Protein AF-A0A142XNY2-F1 (afdb_monomer_lite)

Foldseek 3Di:
DDDDDDDDDDDDDPPPPPPLPPPDAAWWFKDWPNDTDIWGFHDADPQWTWTADPRHTWIWGDPSFWTWIDDDQKIDIWGWDWDDDPDQKIKIKTKDKIWGWDDDPVPRDTDIDITIMMIIDMDGNPDDADWAFDKDKAAWADDPLWIWGWDWDDDPPDIDTATATEDDDPVLSVVCVVVCPVRHRAIWIWGAIKDFACDDDPHADHRHIYGDDDTDIDGDDDDD

Secondary structure (DSSP, 8-state):
-------------------------EEEEEEETTEEEEEEEEEEETTEEEEEETTEEEEEEE-SSEEEEEETTEEEEEEEEEEE-STTEEEEEEEEEEEEEEEETTTTEEEEEEEEEEEEEEEE-----S-EEEEEEEEEEEETTEEEEEEEEEETTEEEEEEEEE---HHHHHHHHHHSGGGTTSEEEEEEEEEE-SS--SSS-TT-EEEES----EEPPPP-

pLDDT: mean 82.21, std 17.88, range [30.39, 97.62]

Radius of gyration: 25.23 Å; chains: 1; bounding box: 57×45×79 Å

Structure (mmCIF, N/CA/C/O backbone):
data_AF-A0A142XNY2-F1
#
_entry.id   AF-A0A142XNY2-F1
#
loop_
_atom_site.group_PDB
_atom_site.id
_atom_site.type_symbol
_atom_site.label_atom_id
_atom_site.label_alt_id
_atom_site.label_comp_id
_atom_site.label_asym_id
_atom_site.label_entity_id
_atom_site.label_seq_id
_atom_site.pdbx_PDB_ins_code
_atom_site.Cartn_x
_atom_site.Cartn_y
_atom_site.Cartn_z
_atom_site.occupancy
_atom_site.B_iso_or_equiv
_atom_site.auth_seq_id
_atom_site.auth_comp_id
_atom_site.auth_asym_id
_atom_site.auth_atom_id
_atom_site.pdbx_PDB_model_num
ATOM 1 N N . MET A 1 1 ? -7.676 30.217 41.128 1.00 35.03 1 MET A N 1
ATOM 2 C CA . MET A 1 1 ? -6.443 30.087 40.318 1.00 35.03 1 MET A CA 1
ATOM 3 C C . MET A 1 1 ? -6.680 29.011 39.270 1.00 35.03 1 MET A C 1
ATOM 5 O O . MET A 1 1 ? -6.751 27.844 39.624 1.00 35.03 1 MET A O 1
ATOM 9 N N . ILE A 1 2 ? -6.905 29.401 38.015 1.00 33.06 2 ILE A N 1
ATOM 10 C CA . ILE A 1 2 ? -7.212 28.481 36.911 1.00 33.06 2 ILE A CA 1
ATOM 11 C C . ILE A 1 2 ? -5.883 28.121 36.244 1.00 33.06 2 ILE A C 1
ATOM 13 O O . ILE A 1 2 ? -5.220 28.992 35.688 1.00 33.06 2 ILE A O 1
ATOM 17 N N . ARG A 1 3 ? -5.451 26.861 36.362 1.00 34.03 3 ARG A N 1
ATOM 18 C CA . ARG A 1 3 ? -4.244 26.363 35.692 1.00 34.03 3 ARG A CA 1
ATOM 19 C C . ARG A 1 3 ? -4.635 25.851 34.308 1.00 34.03 3 ARG A C 1
ATOM 21 O O . ARG A 1 3 ? -5.270 24.808 34.196 1.00 34.03 3 ARG A O 1
ATOM 28 N N . PHE A 1 4 ? -4.257 26.592 33.271 1.00 33.34 4 PHE A N 1
ATOM 29 C CA . PHE A 1 4 ? -4.253 26.098 31.898 1.00 33.34 4 PHE A CA 1
ATOM 30 C C . PHE A 1 4 ? -3.123 25.073 31.758 1.00 33.34 4 PHE A C 1
ATOM 32 O O . PHE A 1 4 ? -1.949 25.426 31.841 1.00 33.34 4 PHE A O 1
ATOM 39 N N . ALA A 1 5 ? -3.473 23.800 31.584 1.00 38.28 5 ALA A N 1
ATOM 40 C CA . ALA A 1 5 ? -2.520 22.774 31.188 1.00 38.28 5 ALA A CA 1
ATOM 41 C C . ALA A 1 5 ? -2.334 22.854 29.667 1.00 38.28 5 ALA A C 1
ATOM 43 O O . ALA A 1 5 ? -3.222 22.495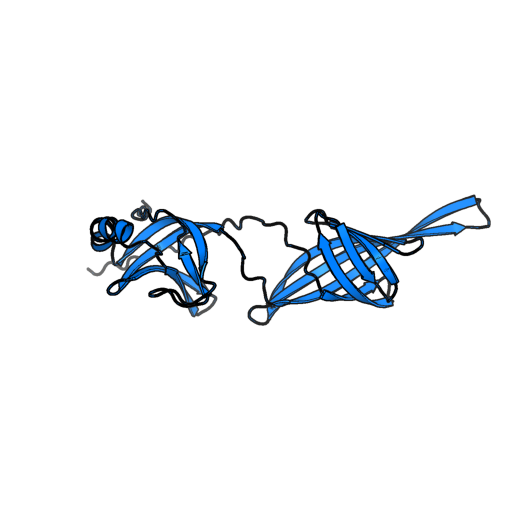 28.895 1.00 38.28 5 ALA A O 1
ATOM 44 N N . LEU A 1 6 ? -1.185 23.380 29.248 1.00 34.09 6 LEU A N 1
ATOM 45 C CA . LEU A 1 6 ? -0.739 23.391 27.862 1.00 34.09 6 LEU A CA 1
ATOM 46 C C . LEU A 1 6 ? -0.314 21.960 27.496 1.00 34.09 6 LEU A C 1
ATOM 48 O O . LEU A 1 6 ? 0.753 21.503 27.901 1.00 34.09 6 LEU A O 1
ATOM 52 N N . ALA A 1 7 ? -1.176 21.225 26.793 1.00 38.34 7 ALA A N 1
ATOM 53 C CA . ALA A 1 7 ? -0.869 19.878 26.325 1.00 38.34 7 ALA A CA 1
ATOM 54 C C . ALA A 1 7 ? 0.155 19.951 25.182 1.00 38.34 7 ALA A C 1
ATOM 56 O O . ALA A 1 7 ? -0.155 20.379 24.069 1.00 38.34 7 ALA A O 1
ATOM 57 N N . LEU A 1 8 ? 1.392 19.554 25.478 1.00 33.53 8 LEU A N 1
ATOM 58 C CA . LEU A 1 8 ? 2.467 19.421 24.506 1.00 33.53 8 LEU A CA 1
ATOM 59 C C . LEU A 1 8 ? 2.175 18.188 23.634 1.00 33.53 8 LEU A C 1
ATOM 61 O O . LEU A 1 8 ? 2.299 17.050 24.083 1.00 33.53 8 LEU A O 1
ATOM 65 N N . ALA A 1 9 ? 1.730 18.412 22.398 1.00 37.25 9 ALA A N 1
ATOM 66 C CA . ALA A 1 9 ? 1.506 17.346 21.429 1.00 37.25 9 ALA A CA 1
ATOM 67 C C . ALA A 1 9 ? 2.860 16.794 20.958 1.00 37.25 9 ALA A C 1
ATOM 69 O O . ALA A 1 9 ? 3.551 17.418 20.153 1.00 37.25 9 ALA A O 1
ATOM 70 N N . LEU A 1 10 ? 3.253 15.630 21.478 1.00 34.38 10 LEU A N 1
ATOM 71 C CA . LEU A 1 10 ? 4.370 14.863 20.933 1.00 34.38 10 LEU A CA 1
ATOM 72 C C . LEU A 1 10 ? 3.988 14.329 19.540 1.00 34.38 10 LEU A C 1
ATOM 74 O O . LEU A 1 10 ? 2.916 13.733 19.398 1.00 34.38 10 LEU A O 1
ATOM 78 N N . PRO A 1 11 ? 4.839 14.503 18.514 1.00 36.22 11 PRO A N 1
ATOM 79 C CA . PRO A 1 11 ? 4.614 13.893 17.215 1.00 36.22 11 PRO A CA 1
ATOM 80 C C . PRO A 1 11 ? 4.748 12.372 17.351 1.00 36.22 11 PRO A C 1
ATOM 82 O O . PRO A 1 11 ? 5.828 11.841 17.605 1.00 36.22 11 PRO A O 1
ATOM 85 N N . LEU A 1 12 ? 3.627 11.668 17.205 1.00 42.22 12 LEU A N 1
ATOM 86 C CA . LEU A 1 12 ? 3.598 10.217 17.063 1.00 42.22 12 LEU A CA 1
ATOM 87 C C . LEU A 1 12 ? 4.274 9.850 15.739 1.00 42.22 12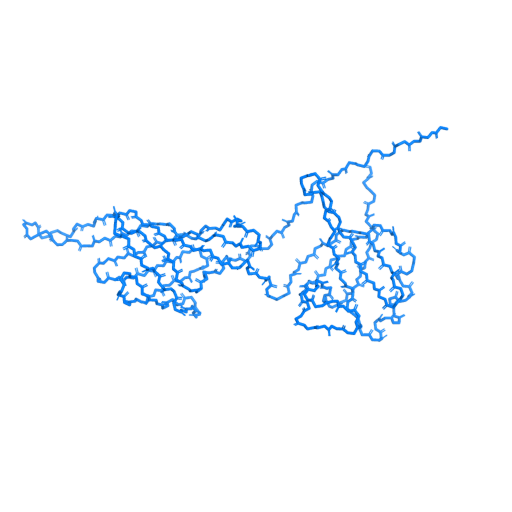 LEU A C 1
ATOM 89 O O . LEU A 1 12 ? 3.722 10.079 14.663 1.00 42.22 12 LEU A O 1
ATOM 93 N N . ALA A 1 13 ? 5.466 9.266 15.823 1.00 32.75 13 ALA A N 1
ATOM 94 C CA . ALA A 1 13 ? 6.037 8.526 14.714 1.00 32.75 13 ALA A CA 1
ATOM 95 C C . ALA A 1 13 ? 5.195 7.256 14.528 1.00 32.75 13 ALA A C 1
ATOM 97 O O . ALA A 1 13 ? 5.308 6.309 15.308 1.00 32.75 13 ALA A O 1
ATOM 98 N N . LEU A 1 14 ? 4.324 7.238 13.513 1.00 32.88 14 LEU A N 1
ATOM 99 C CA . LEU A 1 14 ? 3.815 5.975 12.991 1.00 32.88 14 LEU A CA 1
ATOM 100 C C . LEU A 1 14 ? 5.036 5.193 12.510 1.00 32.88 14 LEU A C 1
ATOM 102 O O . LEU A 1 14 ? 5.659 5.562 11.516 1.00 32.88 14 LEU A O 1
ATOM 106 N N . VAL A 1 15 ? 5.382 4.116 13.212 1.00 30.39 15 VAL A N 1
ATOM 107 C CA . VAL A 1 15 ? 6.254 3.092 12.644 1.00 30.39 15 VAL A CA 1
ATOM 108 C C . VAL A 1 15 ? 5.426 2.420 11.558 1.00 30.39 15 VAL A C 1
ATOM 110 O O . VAL A 1 15 ? 4.669 1.487 11.810 1.00 30.39 15 VAL A O 1
ATOM 113 N N . THR A 1 16 ? 5.500 2.965 10.346 1.00 32.00 16 THR A N 1
ATOM 114 C CA . THR A 1 16 ? 5.007 2.296 9.152 1.00 32.00 16 THR A CA 1
ATOM 115 C C . THR A 1 16 ? 5.835 1.032 9.023 1.00 32.00 16 THR A C 1
ATOM 117 O O . THR A 1 16 ? 7.017 1.101 8.681 1.00 32.00 16 THR A O 1
ATOM 120 N N . ALA A 1 17 ? 5.246 -0.122 9.337 1.00 30.89 17 ALA A N 1
ATOM 121 C CA . ALA A 1 17 ? 5.762 -1.375 8.825 1.00 30.89 17 ALA A CA 1
ATOM 122 C C . ALA A 1 17 ? 5.856 -1.186 7.309 1.00 30.89 17 ALA A C 1
ATOM 124 O O . ALA A 1 17 ? 4.837 -1.046 6.633 1.00 30.89 17 ALA A O 1
ATOM 125 N N . THR A 1 18 ? 7.077 -1.055 6.795 1.00 31.11 18 THR A N 1
ATOM 126 C CA . THR A 1 18 ? 7.341 -0.991 5.364 1.00 31.11 18 THR A CA 1
ATOM 127 C C . THR A 1 18 ? 7.024 -2.367 4.806 1.00 31.11 18 THR A C 1
ATOM 129 O O . THR A 1 18 ? 7.910 -3.201 4.634 1.00 31.11 18 THR A O 1
ATOM 132 N N . HIS A 1 19 ? 5.742 -2.624 4.557 1.00 36.62 19 HIS A N 1
ATOM 133 C CA . HIS A 1 19 ? 5.384 -3.506 3.468 1.00 36.62 19 HIS A CA 1
ATOM 134 C C . HIS A 1 19 ? 6.094 -2.944 2.239 1.00 36.62 19 HIS A C 1
ATOM 136 O O . HIS A 1 19 ? 5.998 -1.747 1.955 1.00 36.62 19 HIS A O 1
ATOM 142 N N . ALA A 1 20 ? 6.885 -3.784 1.570 1.00 44.06 20 ALA A N 1
ATOM 143 C CA . ALA A 1 20 ? 7.332 -3.476 0.223 1.00 44.06 20 ALA A CA 1
ATOM 144 C C . ALA A 1 20 ? 6.088 -3.029 -0.553 1.00 44.06 20 ALA A C 1
ATOM 146 O O . ALA A 1 20 ? 5.079 -3.731 -0.513 1.00 44.06 20 ALA A O 1
ATOM 147 N N . ALA A 1 21 ? 6.110 -1.831 -1.138 1.00 56.34 21 ALA A N 1
ATOM 148 C CA . ALA A 1 21 ? 4.959 -1.347 -1.883 1.00 56.34 21 ALA A CA 1
ATOM 149 C C . ALA A 1 21 ? 4.692 -2.358 -2.999 1.00 56.34 21 ALA A C 1
ATOM 151 O O . ALA A 1 21 ? 5.536 -2.535 -3.876 1.00 56.34 21 ALA A O 1
ATOM 152 N N . ASP A 1 22 ? 3.569 -3.069 -2.927 1.00 79.38 22 ASP A N 1
ATOM 153 C CA . ASP A 1 22 ? 3.221 -4.039 -3.953 1.00 79.38 22 ASP A CA 1
ATOM 154 C C . ASP A 1 22 ? 3.102 -3.301 -5.284 1.00 79.38 22 ASP A C 1
ATOM 156 O O . ASP A 1 22 ? 2.422 -2.277 -5.375 1.00 79.38 22 ASP A O 1
ATOM 160 N N . LEU A 1 23 ? 3.805 -3.793 -6.308 1.00 88.69 23 LEU A N 1
ATOM 161 C CA . LEU A 1 23 ? 3.694 -3.262 -7.659 1.00 88.69 23 LEU A CA 1
ATOM 162 C C . LEU A 1 23 ? 2.251 -3.503 -8.129 1.00 88.69 23 LEU A C 1
ATOM 164 O O . LEU A 1 23 ? 1.862 -4.661 -8.286 1.00 88.69 23 LEU A O 1
ATOM 168 N N . PRO A 1 24 ? 1.431 -2.464 -8.349 1.00 90.62 24 PRO A N 1
ATOM 169 C CA . PRO A 1 24 ? 0.040 -2.721 -8.665 1.00 90.62 24 PRO A CA 1
ATOM 170 C C . PRO A 1 24 ? -0.115 -3.183 -10.119 1.00 90.62 24 PRO A C 1
ATOM 172 O O . PRO A 1 24 ? 0.560 -2.703 -11.038 1.00 90.62 24 PRO A O 1
ATOM 175 N N . ALA A 1 25 ? -1.019 -4.139 -10.322 1.00 92.00 25 ALA A N 1
ATOM 176 C CA . ALA A 1 25 ? -1.460 -4.538 -11.651 1.00 92.00 25 ALA A CA 1
ATOM 177 C C . ALA A 1 25 ? -2.329 -3.435 -12.274 1.00 92.00 25 ALA A C 1
ATOM 179 O O . ALA A 1 25 ? -2.982 -2.671 -11.563 1.00 92.00 25 ALA A O 1
ATOM 180 N N . GLY A 1 26 ? -2.354 -3.365 -13.603 1.00 92.81 26 GLY A N 1
ATOM 181 C CA . GLY A 1 26 ? -3.123 -2.363 -14.335 1.00 92.81 26 GLY A CA 1
ATOM 182 C C . GLY A 1 26 ? -2.351 -1.724 -15.480 1.00 92.81 26 GLY A C 1
ATOM 183 O O . GLY A 1 26 ? -1.277 -2.186 -15.871 1.00 92.81 26 GLY A O 1
ATOM 184 N N . THR A 1 27 ? -2.932 -0.658 -16.024 1.00 96.12 27 THR A N 1
ATOM 185 C CA . THR A 1 27 ? -2.374 0.093 -17.151 1.00 96.12 27 THR A CA 1
ATOM 186 C C . THR A 1 27 ? -1.708 1.362 -16.646 1.00 96.12 27 THR A C 1
ATOM 188 O O . THR A 1 27 ? -2.314 2.154 -15.929 1.00 96.12 27 THR A O 1
ATOM 191 N N . TRP A 1 28 ? -0.462 1.551 -17.054 1.00 97.62 28 TRP A N 1
ATOM 192 C CA . TRP A 1 28 ? 0.381 2.677 -16.707 1.00 97.62 28 TRP A CA 1
ATOM 193 C C . TRP A 1 28 ? 0.713 3.465 -17.966 1.00 97.62 28 TRP A C 1
ATOM 195 O O . TRP A 1 28 ? 1.121 2.890 -18.976 1.00 97.62 28 TRP A O 1
ATOM 205 N N . ALA A 1 29 ? 0.628 4.787 -17.878 1.00 96.88 29 ALA A N 1
ATOM 206 C CA . ALA A 1 29 ? 1.106 5.678 -18.921 1.00 96.88 29 ALA A CA 1
ATOM 207 C C . ALA A 1 29 ? 2.639 5.680 -18.911 1.00 96.88 29 ALA A C 1
ATOM 209 O O . ALA A 1 29 ? 3.261 6.190 -17.977 1.00 96.88 29 ALA A O 1
ATOM 210 N N . ALA A 1 30 ? 3.248 5.096 -19.937 1.00 96.75 30 ALA A N 1
ATOM 211 C CA . ALA A 1 30 ? 4.685 4.930 -20.069 1.00 96.75 30 ALA A CA 1
ATOM 212 C C . ALA A 1 30 ? 5.293 5.900 -21.088 1.00 96.75 30 ALA A C 1
ATOM 214 O O . ALA A 1 30 ? 4.689 6.269 -22.098 1.00 96.75 30 ALA A O 1
ATOM 215 N N . ASN A 1 31 ? 6.539 6.285 -20.830 1.00 95.75 31 ASN A N 1
ATOM 216 C CA . ASN A 1 31 ? 7.391 7.009 -21.756 1.00 95.75 31 ASN A CA 1
ATOM 217 C C . ASN A 1 31 ? 8.794 6.402 -21.700 1.00 95.75 31 ASN A C 1
ATOM 219 O O . ASN A 1 31 ? 9.493 6.509 -20.688 1.00 95.75 31 ASN A O 1
ATOM 223 N N . ALA A 1 32 ? 9.192 5.753 -22.790 1.00 91.38 32 ALA A N 1
ATOM 224 C CA . ALA A 1 32 ? 10.534 5.228 -22.970 1.00 91.38 32 ALA A CA 1
ATOM 225 C C . ALA A 1 32 ? 11.245 6.057 -24.035 1.00 91.38 32 ALA A C 1
ATOM 227 O O . ALA A 1 32 ? 10.978 5.892 -25.225 1.00 91.38 32 ALA A O 1
ATOM 228 N N . ASP A 1 33 ? 12.149 6.937 -23.595 1.00 86.69 33 ASP A N 1
ATOM 229 C CA . ASP A 1 33 ? 13.003 7.722 -24.493 1.00 86.69 33 ASP A CA 1
ATOM 230 C C . ASP A 1 33 ? 12.205 8.536 -25.537 1.00 86.69 33 ASP A C 1
ATOM 232 O O . ASP A 1 33 ? 12.477 8.517 -26.733 1.00 86.69 33 ASP A O 1
ATOM 236 N N . GLY A 1 34 ? 11.129 9.194 -25.092 1.00 86.62 34 GLY A N 1
ATOM 237 C CA . GLY A 1 34 ? 10.247 10.002 -25.940 1.00 86.62 34 GLY A CA 1
ATOM 238 C C . GLY A 1 34 ? 9.113 9.221 -26.610 1.00 86.62 34 GLY A C 1
ATOM 239 O O . GLY A 1 34 ? 8.151 9.834 -27.076 1.00 86.62 34 GLY A O 1
ATOM 240 N N . THR A 1 35 ? 9.163 7.886 -26.604 1.00 90.31 35 THR A N 1
ATOM 241 C CA . THR A 1 35 ? 8.074 7.046 -27.118 1.00 90.31 35 THR A CA 1
ATOM 242 C C . THR A 1 35 ? 7.032 6.827 -26.030 1.00 90.31 35 THR A C 1
ATOM 244 O O . THR A 1 35 ? 7.292 6.144 -25.036 1.00 90.31 35 THR A O 1
ATOM 247 N N . LYS A 1 36 ? 5.848 7.417 -26.215 1.00 94.50 36 LYS A N 1
ATOM 248 C CA . LYS A 1 36 ? 4.711 7.285 -25.297 1.00 94.50 36 LYS A CA 1
ATOM 249 C C . LYS A 1 36 ? 3.851 6.076 -25.653 1.00 94.50 36 LYS A C 1
ATOM 251 O O . LYS A 1 36 ? 3.647 5.788 -26.829 1.00 94.50 36 LYS A O 1
ATOM 256 N N . GLY A 1 37 ? 3.298 5.430 -24.639 1.00 94.62 37 GLY A N 1
ATOM 257 C CA . GLY A 1 37 ? 2.297 4.380 -24.787 1.00 94.62 37 GLY A CA 1
ATOM 258 C C . GLY A 1 37 ? 2.029 3.710 -23.451 1.00 94.62 37 GLY A C 1
ATOM 259 O O . GLY A 1 37 ? 2.328 4.285 -22.408 1.00 94.62 37 GLY A O 1
ATOM 260 N N . ASP A 1 38 ? 1.501 2.494 -23.482 1.00 96.88 38 ASP A N 1
ATOM 261 C CA . ASP A 1 38 ? 1.080 1.816 -22.261 1.00 96.88 38 ASP A CA 1
ATOM 262 C C . ASP A 1 38 ? 2.106 0.786 -21.790 1.00 96.88 38 ASP A C 1
ATOM 264 O O . ASP A 1 38 ? 2.677 0.028 -22.582 1.00 96.88 38 ASP A O 1
ATOM 268 N N . LEU A 1 39 ? 2.296 0.737 -20.475 1.00 97.12 39 LEU A N 1
ATOM 269 C CA . LEU A 1 39 ? 2.807 -0.420 -19.756 1.00 97.12 39 LEU A CA 1
ATOM 270 C C . LEU A 1 39 ? 1.621 -1.079 -19.046 1.00 97.12 39 LEU A C 1
ATOM 272 O O . LEU A 1 39 ? 1.008 -0.483 -18.170 1.00 97.12 39 LEU A O 1
ATOM 276 N N . VAL A 1 40 ? 1.309 -2.319 -19.396 1.00 96.81 40 VAL A N 1
ATOM 277 C CA . VAL A 1 40 ? 0.246 -3.107 -18.769 1.00 96.81 40 VAL A CA 1
ATOM 278 C C . VAL A 1 40 ? 0.889 -4.184 -17.911 1.00 96.81 40 VAL A C 1
ATOM 280 O O . VAL A 1 40 ? 1.526 -5.096 -18.435 1.00 96.81 40 VAL A O 1
ATOM 283 N N . ILE A 1 41 ? 0.706 -4.102 -16.597 1.00 96.94 41 ILE A N 1
ATOM 284 C CA . ILE A 1 41 ? 1.065 -5.168 -15.659 1.00 96.94 41 ILE A CA 1
ATOM 285 C C . ILE A 1 41 ? -0.157 -6.078 -15.519 1.00 96.94 41 ILE A C 1
ATOM 287 O O . ILE A 1 41 ? -1.150 -5.695 -14.901 1.00 96.94 41 ILE A O 1
ATOM 291 N N . LYS A 1 42 ? -0.101 -7.269 -16.126 1.00 92.25 42 LYS A N 1
ATOM 292 C CA . LYS A 1 42 ? -1.214 -8.234 -16.162 1.00 92.25 42 LYS A CA 1
ATOM 293 C C . LYS A 1 42 ? -1.332 -9.008 -14.849 1.00 92.25 42 LYS A C 1
ATOM 295 O O . LYS A 1 42 ? -2.438 -9.269 -14.389 1.00 92.25 42 LYS A O 1
ATOM 300 N N . GLY A 1 43 ? -0.204 -9.363 -14.237 1.00 86.62 43 GLY A N 1
ATOM 301 C CA . GLY A 1 43 ? -0.201 -10.082 -12.968 1.00 86.62 43 GLY A CA 1
ATOM 302 C C . GLY A 1 43 ? 1.192 -10.279 -12.390 1.00 86.62 43 GLY A C 1
ATOM 303 O O . GLY A 1 43 ? 2.189 -10.241 -13.115 1.00 86.62 43 GLY A O 1
ATOM 304 N N . ILE A 1 44 ? 1.229 -10.501 -11.076 1.00 89.69 44 ILE A N 1
ATOM 305 C CA . ILE A 1 44 ? 2.446 -10.749 -10.306 1.00 89.69 44 ILE A CA 1
ATOM 306 C C . ILE A 1 44 ? 2.223 -11.984 -9.445 1.00 89.69 44 ILE A C 1
ATOM 308 O O . ILE A 1 44 ? 1.268 -12.039 -8.671 1.00 89.69 44 ILE A O 1
ATOM 312 N N . LYS A 1 45 ? 3.093 -12.986 -9.573 1.00 85.00 45 LYS A N 1
ATOM 313 C CA . LYS A 1 45 ? 3.011 -14.222 -8.791 1.00 85.00 45 LYS A CA 1
ATOM 314 C C . LYS A 1 45 ? 4.408 -14.687 -8.420 1.00 85.00 45 LYS A C 1
ATOM 316 O O . LYS A 1 45 ? 5.233 -14.904 -9.294 1.00 85.00 45 LYS A O 1
ATOM 321 N N . ASN A 1 46 ? 4.675 -14.854 -7.124 1.00 85.19 46 ASN A N 1
ATOM 322 C CA . ASN A 1 46 ? 5.977 -15.307 -6.612 1.00 85.19 46 ASN A CA 1
ATOM 323 C C . ASN A 1 46 ? 7.171 -14.477 -7.132 1.00 85.19 46 ASN A C 1
ATOM 325 O O . ASN A 1 46 ? 8.237 -15.020 -7.406 1.00 85.19 46 ASN A O 1
ATOM 329 N N . GLY A 1 47 ? 6.981 -13.164 -7.297 1.00 86.06 47 GLY A N 1
ATOM 330 C CA . GLY A 1 47 ? 8.000 -12.262 -7.841 1.00 86.06 47 GLY A CA 1
ATOM 331 C C . GLY A 1 47 ? 8.162 -12.318 -9.362 1.00 86.06 47 GLY A C 1
ATOM 332 O O . GLY A 1 47 ? 8.930 -11.533 -9.899 1.00 86.06 47 GLY A O 1
ATOM 333 N N . GLU A 1 48 ? 7.440 -13.181 -10.075 1.00 94.44 48 GLU A N 1
ATOM 334 C CA . GLU A 1 48 ? 7.352 -13.158 -11.535 1.00 94.44 48 GLU A CA 1
ATOM 335 C C . GLU A 1 48 ? 6.267 -12.172 -11.975 1.00 94.44 48 GLU A C 1
ATOM 337 O O . GLU A 1 48 ? 5.172 -12.150 -11.408 1.00 94.44 48 GLU A O 1
ATOM 342 N N . VAL A 1 49 ? 6.567 -11.358 -12.984 1.00 95.75 49 VAL A N 1
ATOM 343 C CA . VAL A 1 49 ? 5.667 -10.344 -13.541 1.00 95.75 49 VAL A CA 1
ATOM 344 C C . VAL A 1 49 ? 5.362 -10.691 -14.989 1.00 95.75 49 VAL A C 1
ATOM 346 O O . VAL A 1 49 ? 6.273 -10.939 -15.775 1.00 95.75 49 VAL A O 1
ATOM 349 N N . THR A 1 50 ? 4.088 -10.643 -15.363 1.00 96.38 50 THR A N 1
ATOM 350 C CA . THR A 1 50 ? 3.654 -10.741 -16.763 1.00 96.38 50 THR A CA 1
ATOM 351 C C . THR A 1 50 ? 2.999 -9.437 -17.187 1.00 96.38 50 THR A C 1
ATOM 353 O O . THR A 1 50 ? 2.290 -8.796 -16.404 1.00 96.38 50 THR A O 1
ATOM 356 N N . GLY A 1 51 ? 3.231 -9.023 -18.427 1.00 97.00 51 GLY A N 1
ATOM 357 C CA . GLY A 1 51 ? 2.724 -7.747 -18.902 1.00 97.00 51 GLY A CA 1
ATOM 358 C C . GLY A 1 51 ? 2.944 -7.513 -20.382 1.00 97.00 51 GLY A C 1
ATOM 359 O O . GLY A 1 51 ? 3.324 -8.417 -21.120 1.00 97.00 51 GLY A O 1
ATOM 360 N N . SER A 1 52 ? 2.692 -6.280 -20.800 1.00 97.38 52 SER A N 1
ATOM 361 C CA . SER A 1 52 ? 3.053 -5.776 -22.121 1.00 97.38 52 SER A CA 1
ATOM 362 C C . SER A 1 52 ? 3.500 -4.327 -22.027 1.00 97.38 52 SER A C 1
ATOM 364 O O . SER A 1 52 ? 2.919 -3.564 -21.263 1.00 97.38 52 SER A O 1
ATOM 366 N N . MET A 1 53 ? 4.486 -3.917 -22.815 1.00 96.00 53 MET A N 1
ATOM 367 C CA . MET A 1 53 ? 4.893 -2.517 -22.924 1.00 96.00 53 MET A CA 1
ATOM 368 C C . MET A 1 53 ? 4.914 -2.120 -24.396 1.00 96.00 53 MET A C 1
ATOM 370 O O . MET A 1 53 ? 5.465 -2.847 -25.222 1.00 96.00 53 MET A O 1
ATOM 374 N N . LEU A 1 54 ? 4.288 -0.987 -24.730 1.00 91.44 54 LEU A N 1
ATOM 375 C CA . LEU A 1 54 ? 4.170 -0.494 -26.109 1.00 91.44 54 LEU A CA 1
ATOM 376 C C . LEU A 1 54 ? 3.625 -1.572 -27.074 1.00 91.44 54 LEU A C 1
ATOM 378 O O . LEU A 1 54 ? 4.097 -1.721 -28.198 1.00 91.44 54 LEU A O 1
ATOM 382 N N . GLY A 1 55 ? 2.658 -2.368 -26.604 1.00 91.00 55 GLY A N 1
ATOM 383 C CA . GLY A 1 55 ? 2.020 -3.438 -27.379 1.00 91.00 55 GLY A CA 1
ATOM 384 C C . GLY A 1 55 ? 2.812 -4.746 -27.496 1.00 91.00 55 GLY A C 1
ATOM 385 O O . GLY A 1 55 ? 2.325 -5.671 -28.137 1.00 91.00 55 GLY A O 1
ATOM 386 N N . THR A 1 56 ? 3.995 -4.858 -26.881 1.00 95.88 56 THR A N 1
ATOM 387 C CA . THR A 1 56 ? 4.787 -6.101 -26.886 1.00 95.88 56 THR A CA 1
ATOM 388 C C . THR A 1 56 ? 4.744 -6.780 -25.524 1.00 95.88 56 THR A C 1
ATOM 390 O O . THR A 1 56 ? 5.046 -6.147 -24.512 1.00 95.88 56 THR A O 1
ATOM 393 N N . ASP A 1 57 ? 4.377 -8.061 -25.498 1.00 97.50 57 ASP A N 1
ATOM 394 C CA . ASP A 1 57 ? 4.336 -8.866 -24.275 1.00 97.50 57 ASP A CA 1
ATOM 395 C C . ASP A 1 57 ? 5.737 -9.094 -23.684 1.00 97.50 57 ASP A C 1
ATOM 397 O O . ASP A 1 57 ? 6.727 -9.213 -24.408 1.00 97.50 57 ASP A O 1
ATOM 401 N N . PHE A 1 58 ? 5.811 -9.188 -22.356 1.00 97.50 58 PHE A N 1
ATOM 402 C CA . PHE A 1 58 ? 7.034 -9.525 -21.634 1.00 97.50 58 PHE A CA 1
ATOM 403 C C . PHE A 1 58 ? 6.763 -10.379 -20.393 1.00 97.50 58 PHE A C 1
ATOM 405 O O . PHE A 1 58 ? 5.675 -10.369 -19.806 1.00 97.50 58 PHE A O 1
ATOM 412 N N . THR A 1 59 ? 7.825 -11.049 -19.951 1.00 97.25 59 THR A N 1
ATOM 413 C CA . THR A 1 59 ? 7.965 -11.631 -18.614 1.00 97.25 59 THR A CA 1
ATOM 414 C C . THR A 1 59 ? 9.110 -10.935 -17.884 1.00 97.25 59 THR A C 1
ATOM 416 O O . THR A 1 59 ? 10.123 -10.580 -18.493 1.00 97.25 59 THR A O 1
ATOM 419 N N . GLY A 1 60 ? 8.956 -10.728 -16.584 1.00 96.88 60 GLY A N 1
ATOM 420 C CA . GLY A 1 60 ? 9.914 -10.010 -15.757 1.00 96.88 60 GLY A CA 1
ATOM 421 C C . GLY A 1 60 ? 9.909 -10.470 -14.309 1.00 96.88 60 GLY A C 1
ATOM 422 O O . GLY A 1 60 ? 9.250 -11.442 -13.947 1.00 96.88 60 GLY A O 1
ATOM 423 N N . THR A 1 61 ? 10.639 -9.745 -13.474 1.00 97.06 61 THR A N 1
ATOM 424 C CA . THR A 1 61 ? 10.749 -9.995 -12.043 1.00 97.06 61 THR A CA 1
ATOM 425 C C . THR A 1 61 ? 10.459 -8.737 -11.233 1.00 97.06 61 THR A C 1
ATOM 427 O O . THR A 1 61 ? 10.758 -7.618 -11.647 1.00 97.06 61 THR A O 1
ATOM 430 N N . TRP A 1 62 ? 9.869 -8.937 -10.060 1.00 94.75 62 TRP A N 1
ATOM 431 C CA . TRP A 1 62 ? 9.618 -7.932 -9.041 1.00 94.75 62 TRP A CA 1
ATOM 432 C C . TRP A 1 62 ? 10.164 -8.431 -7.707 1.00 94.75 62 TRP A C 1
ATOM 434 O O . TRP A 1 62 ? 9.732 -9.464 -7.197 1.00 94.75 62 TRP A O 1
ATOM 444 N N . ASN A 1 63 ? 11.103 -7.688 -7.122 1.00 89.62 63 ASN A N 1
ATOM 445 C CA . ASN A 1 63 ? 11.729 -8.050 -5.843 1.00 89.62 63 ASN A CA 1
ATOM 446 C C . ASN A 1 63 ? 11.206 -7.234 -4.644 1.00 89.62 63 ASN A C 1
ATOM 448 O O . ASN A 1 63 ? 11.881 -7.144 -3.621 1.00 89.62 63 ASN A O 1
ATOM 452 N N . GLY A 1 64 ? 10.043 -6.589 -4.778 1.00 84.81 64 GLY A N 1
ATOM 453 C CA . GLY A 1 64 ? 9.502 -5.669 -3.768 1.00 84.81 64 GLY A CA 1
ATOM 454 C C . GLY A 1 64 ? 9.994 -4.224 -3.901 1.00 84.81 64 GLY A C 1
ATOM 455 O O . GLY A 1 64 ? 9.506 -3.344 -3.196 1.00 84.81 64 GLY A O 1
ATOM 456 N N . LYS A 1 65 ? 10.951 -3.955 -4.797 1.00 86.62 65 LYS A N 1
ATOM 457 C CA . LYS A 1 65 ? 11.507 -2.609 -5.004 1.00 86.62 65 LYS A CA 1
ATOM 458 C C . LYS A 1 65 ? 11.804 -2.283 -6.463 1.00 86.62 65 LYS A C 1
ATOM 460 O O . LYS A 1 65 ? 11.681 -1.126 -6.868 1.00 86.62 65 LYS A O 1
ATOM 465 N N . VAL A 1 66 ? 12.248 -3.280 -7.218 1.00 93.81 66 VAL A N 1
ATOM 466 C CA . VAL A 1 66 ? 12.746 -3.152 -8.584 1.00 93.81 66 VAL A CA 1
ATOM 467 C C . VAL A 1 66 ? 11.968 -4.086 -9.493 1.00 93.81 66 VAL A C 1
ATOM 469 O O . VAL A 1 66 ? 11.855 -5.280 -9.210 1.00 93.81 66 VAL A O 1
ATOM 472 N N . LEU A 1 67 ? 11.446 -3.516 -10.576 1.00 96.62 67 LEU A N 1
ATOM 473 C CA . LEU A 1 67 ? 10.883 -4.232 -11.709 1.00 96.62 67 LEU A CA 1
ATOM 474 C C . LEU A 1 67 ? 11.981 -4.403 -12.759 1.00 96.62 67 LEU A C 1
ATOM 476 O O . LEU A 1 67 ? 12.563 -3.408 -13.193 1.00 96.62 67 LEU A O 1
ATOM 480 N N . THR A 1 68 ? 12.217 -5.634 -13.203 1.00 97.44 68 THR A N 1
ATOM 481 C CA . THR A 1 68 ? 13.157 -5.945 -14.286 1.00 97.44 68 THR A CA 1
ATOM 482 C C . THR A 1 68 ? 12.469 -6.796 -15.346 1.00 97.44 68 THR A C 1
ATOM 484 O O . THR A 1 68 ? 11.849 -7.800 -15.020 1.00 97.44 68 THR A O 1
ATOM 487 N N . PHE A 1 69 ? 12.569 -6.433 -16.622 1.00 97.44 69 PHE A N 1
ATOM 488 C CA . PHE A 1 69 ? 12.035 -7.236 -17.730 1.00 97.44 69 PHE A CA 1
ATOM 489 C C . PHE A 1 69 ? 12.814 -6.981 -19.021 1.00 97.44 69 PHE A C 1
ATOM 491 O O . PHE A 1 69 ? 13.634 -6.067 -19.094 1.00 97.44 69 PHE A O 1
ATOM 498 N N . ALA A 1 70 ? 12.575 -7.792 -20.050 1.00 95.62 70 ALA A N 1
ATOM 499 C CA . ALA A 1 70 ? 13.208 -7.631 -21.355 1.00 95.62 70 ALA A CA 1
ATOM 500 C C . ALA A 1 70 ? 12.176 -7.658 -22.485 1.00 95.62 70 ALA A C 1
ATOM 502 O O . ALA A 1 70 ? 11.213 -8.421 -22.437 1.00 95.62 70 ALA A O 1
ATOM 503 N N . ILE A 1 71 ? 12.404 -6.829 -23.507 1.00 93.12 71 ILE A N 1
ATOM 504 C CA . ILE A 1 71 ? 11.634 -6.791 -24.754 1.00 93.12 71 ILE A CA 1
ATOM 505 C C . ILE A 1 71 ? 12.625 -6.690 -25.912 1.00 93.12 71 ILE A C 1
ATOM 507 O O . ILE A 1 71 ? 13.388 -5.725 -26.013 1.00 93.12 71 ILE A O 1
ATOM 511 N N . GLY A 1 72 ? 12.630 -7.693 -26.791 1.00 90.12 72 GLY A N 1
ATOM 512 C CA . GLY A 1 72 ? 13.604 -7.783 -27.879 1.00 90.12 72 GLY A CA 1
ATOM 513 C C . GLY A 1 72 ? 15.043 -7.773 -27.349 1.00 90.12 72 GLY A C 1
ATOM 514 O O . GLY A 1 72 ? 15.411 -8.592 -26.513 1.00 90.12 72 GLY A O 1
ATOM 515 N N . THR A 1 73 ? 15.861 -6.830 -27.823 1.00 89.75 73 THR A N 1
ATOM 516 C CA . THR A 1 73 ? 17.262 -6.644 -27.390 1.00 89.75 73 THR A CA 1
ATOM 517 C C . THR A 1 73 ? 17.429 -5.635 -26.249 1.00 89.75 73 THR A C 1
ATOM 519 O O . THR A 1 73 ? 18.557 -5.240 -25.933 1.00 89.75 73 THR A O 1
ATOM 522 N N . SER A 1 74 ? 16.317 -5.184 -25.659 1.00 92.69 74 SER A N 1
ATOM 523 C CA . SER A 1 74 ? 16.296 -4.164 -24.613 1.00 92.69 74 SER A CA 1
ATOM 524 C C . SER A 1 74 ? 15.953 -4.773 -23.258 1.00 92.69 74 SER A C 1
ATOM 526 O O . SER A 1 74 ? 14.959 -5.484 -23.125 1.00 92.69 74 SER A O 1
ATOM 528 N N . THR A 1 75 ? 16.737 -4.441 -22.239 1.00 96.06 75 THR A N 1
ATOM 529 C CA . THR A 1 75 ? 16.449 -4.741 -20.833 1.00 96.06 75 THR A CA 1
ATOM 530 C C . THR A 1 75 ? 15.969 -3.478 -20.136 1.00 96.06 75 THR A C 1
ATOM 532 O O . THR A 1 75 ? 16.571 -2.416 -20.285 1.00 96.06 75 THR A O 1
ATOM 535 N N . TYR A 1 76 ? 14.902 -3.594 -19.360 1.00 96.88 76 TYR A N 1
ATOM 536 C CA . TYR A 1 76 ? 14.303 -2.516 -18.592 1.00 96.88 76 TYR A CA 1
ATOM 537 C C . TYR A 1 76 ? 14.461 -2.808 -17.108 1.00 96.88 76 TYR A C 1
ATOM 539 O O . TYR A 1 76 ? 14.213 -3.924 -16.656 1.00 96.88 76 TYR A O 1
ATOM 547 N N . GLU A 1 77 ? 14.841 -1.786 -16.356 1.00 97.31 77 GLU A N 1
ATOM 548 C CA . GLU A 1 77 ? 14.875 -1.790 -14.900 1.00 97.31 77 GLU A CA 1
ATOM 549 C C . GLU A 1 77 ? 14.186 -0.522 -14.396 1.00 97.31 77 GLU A C 1
ATOM 551 O O . GLU A 1 77 ? 14.411 0.550 -14.965 1.00 97.31 77 GLU A O 1
ATOM 556 N N . ALA A 1 78 ? 13.346 -0.623 -13.365 1.00 97.06 78 ALA A N 1
ATOM 557 C CA . ALA A 1 78 ? 12.735 0.539 -12.727 1.00 97.06 78 ALA A CA 1
ATOM 558 C C . ALA A 1 78 ? 12.466 0.348 -11.236 1.00 97.06 78 ALA A C 1
ATOM 560 O O . ALA A 1 78 ? 12.084 -0.729 -10.783 1.00 97.06 78 ALA A O 1
ATOM 561 N N . HIS A 1 79 ? 12.606 1.443 -10.495 1.00 95.62 79 HIS A N 1
ATOM 562 C CA . HIS A 1 79 ? 12.235 1.558 -9.093 1.00 95.62 79 HIS A CA 1
ATOM 563 C C . HIS A 1 79 ? 10.838 2.151 -8.954 1.00 95.62 79 HIS A C 1
ATOM 565 O O . HIS A 1 79 ? 10.492 3.101 -9.663 1.00 95.62 79 HIS A O 1
ATOM 571 N N . LEU A 1 80 ? 10.068 1.620 -8.006 1.00 94.00 80 LEU A N 1
ATOM 572 C CA . LEU A 1 80 ? 8.754 2.148 -7.661 1.00 94.00 80 LEU A CA 1
ATOM 573 C C . LEU A 1 80 ? 8.865 3.281 -6.637 1.00 94.00 80 LEU A C 1
ATOM 575 O O . LEU A 1 80 ? 9.485 3.129 -5.584 1.00 94.00 80 LEU A O 1
ATOM 579 N N . VAL A 1 81 ? 8.211 4.397 -6.939 1.00 91.25 81 VAL A N 1
ATOM 580 C CA . VAL A 1 81 ? 7.979 5.526 -6.039 1.00 91.25 81 VAL A CA 1
ATOM 581 C C . VAL A 1 81 ? 6.472 5.694 -5.872 1.00 91.25 81 VAL A C 1
ATOM 583 O O . VAL A 1 81 ? 5.725 5.658 -6.851 1.00 91.25 81 VAL A O 1
ATOM 586 N N . THR A 1 82 ? 6.026 5.872 -4.632 1.00 88.75 82 THR A N 1
ATOM 587 C CA . THR A 1 82 ? 4.616 6.072 -4.275 1.00 88.75 82 THR A CA 1
ATOM 588 C C . THR A 1 82 ? 4.426 7.446 -3.654 1.00 88.75 82 THR A C 1
ATOM 590 O O . THR A 1 82 ? 5.149 7.806 -2.726 1.00 88.75 82 THR A O 1
ATOM 593 N N . GLU A 1 83 ? 3.433 8.187 -4.126 1.00 86.44 83 GLU A N 1
ATOM 594 C CA . GLU A 1 83 ? 3.079 9.518 -3.636 1.00 86.44 83 GLU A CA 1
ATOM 595 C C . GLU A 1 83 ? 1.574 9.560 -3.318 1.00 86.44 83 GLU A C 1
ATOM 597 O O . GLU A 1 83 ? 0.790 8.891 -4.002 1.00 86.44 83 GLU A O 1
ATOM 602 N N . PRO A 1 84 ? 1.132 10.340 -2.316 1.00 81.62 84 PRO A N 1
ATOM 603 C CA . PRO A 1 84 ? -0.290 10.612 -2.126 1.00 81.62 84 PRO A CA 1
ATOM 604 C C . PRO A 1 84 ? -0.908 11.203 -3.402 1.00 81.62 84 PRO A C 1
ATOM 606 O O . PRO A 1 84 ? -0.357 12.138 -3.985 1.00 81.62 84 PRO A O 1
ATOM 609 N N . GLY A 1 85 ? -2.031 10.638 -3.845 1.00 83.12 85 GLY A N 1
ATOM 610 C CA . GLY A 1 85 ? -2.838 11.157 -4.949 1.00 83.12 85 GLY A CA 1
ATOM 611 C C . GLY A 1 85 ? -3.974 12.061 -4.466 1.00 83.12 85 GLY A C 1
ATOM 612 O O . GLY A 1 85 ? -4.022 12.476 -3.306 1.00 83.12 85 GLY A O 1
ATOM 613 N N . GLU A 1 86 ? -4.918 12.355 -5.361 1.00 83.25 86 GLU A N 1
ATOM 614 C CA . GLU A 1 86 ? -6.171 13.016 -4.984 1.00 83.25 86 GLU A CA 1
ATOM 615 C C . GLU A 1 86 ? -7.038 12.058 -4.160 1.00 83.25 86 GLU A C 1
ATOM 617 O O . GLU A 1 86 ? -7.100 10.881 -4.482 1.00 83.25 86 GLU A O 1
ATOM 622 N N . LYS A 1 87 ? -7.678 12.560 -3.094 1.00 80.19 87 LYS A N 1
ATOM 623 C CA . LYS A 1 87 ? -8.657 11.879 -2.217 1.00 80.19 87 LYS A CA 1
ATOM 624 C C . LYS A 1 87 ? -8.732 10.343 -2.355 1.00 80.19 87 LYS A C 1
ATOM 626 O O . LYS A 1 87 ? -9.369 9.821 -3.267 1.00 80.19 87 LYS A O 1
ATOM 631 N N . ASP A 1 88 ? -8.149 9.634 -1.388 1.00 77.44 88 ASP A N 1
ATOM 632 C CA . ASP A 1 88 ? -8.134 8.163 -1.309 1.00 77.44 88 ASP A CA 1
ATOM 633 C C . ASP A 1 88 ? -7.429 7.459 -2.485 1.00 77.44 88 ASP A C 1
ATOM 635 O O . ASP A 1 88 ? -7.608 6.258 -2.685 1.00 77.44 88 ASP A O 1
ATOM 639 N N . GLN A 1 89 ? -6.593 8.171 -3.247 1.00 85.12 89 GLN A N 1
ATOM 640 C CA . GLN A 1 89 ? -5.753 7.593 -4.297 1.00 85.12 89 GLN A CA 1
ATOM 641 C C . GLN A 1 89 ? -4.270 7.633 -3.936 1.00 85.12 89 GLN A C 1
ATOM 643 O O . GLN A 1 89 ? -3.791 8.497 -3.200 1.00 85.12 89 GLN A O 1
ATOM 648 N N . THR A 1 90 ? -3.529 6.699 -4.521 1.00 86.94 90 THR A N 1
ATOM 649 C CA . THR A 1 90 ? -2.070 6.673 -4.516 1.00 86.94 90 THR A CA 1
ATOM 650 C C . THR A 1 90 ? -1.583 6.810 -5.951 1.00 86.94 90 THR A C 1
ATOM 652 O O . THR A 1 90 ? -2.048 6.114 -6.859 1.00 86.94 90 THR A O 1
ATOM 655 N N . LYS A 1 91 ? -0.639 7.726 -6.159 1.00 91.81 91 LYS A N 1
ATOM 656 C CA . LYS A 1 91 ? 0.077 7.883 -7.418 1.00 91.81 91 LYS A CA 1
ATOM 657 C C . LYS A 1 91 ? 1.332 7.022 -7.373 1.00 91.81 91 LYS A C 1
ATOM 659 O O . LYS A 1 91 ? 2.187 7.180 -6.503 1.00 91.81 91 LYS A O 1
ATOM 664 N N . TYR A 1 92 ? 1.449 6.128 -8.338 1.00 93.75 92 TYR A N 1
ATOM 665 C CA . TYR A 1 92 ? 2.580 5.235 -8.512 1.00 93.75 92 TYR A CA 1
ATOM 666 C C . TYR A 1 92 ? 3.420 5.708 -9.692 1.00 93.75 92 TYR A C 1
ATOM 668 O O . TYR A 1 92 ? 2.895 5.967 -10.776 1.00 93.75 92 TYR A O 1
ATOM 676 N N . THR A 1 93 ? 4.732 5.794 -9.499 1.00 95.44 93 THR A N 1
ATOM 677 C CA . THR A 1 93 ? 5.685 6.115 -10.562 1.00 95.44 93 THR A CA 1
ATOM 678 C C . THR A 1 93 ? 6.797 5.073 -10.581 1.00 95.44 93 THR A C 1
ATOM 680 O O . THR A 1 93 ? 7.543 4.934 -9.617 1.00 95.44 93 THR A O 1
ATOM 683 N N . LEU A 1 94 ? 6.936 4.366 -11.697 1.00 96.81 94 LEU A N 1
ATOM 684 C CA . LEU A 1 94 ? 8.131 3.601 -12.029 1.00 96.81 94 LEU A CA 1
ATOM 685 C C . LEU A 1 94 ? 9.113 4.520 -12.747 1.00 96.81 94 LEU A C 1
ATOM 687 O O . LEU A 1 94 ? 8.747 5.152 -13.734 1.00 96.81 94 LEU A O 1
ATOM 691 N N . THR A 1 95 ? 10.356 4.584 -12.281 1.00 95.94 95 THR A N 1
ATOM 692 C CA . THR A 1 95 ? 11.436 5.305 -12.973 1.00 95.94 95 THR A CA 1
ATOM 693 C C . THR A 1 95 ? 12.676 4.436 -13.066 1.00 95.94 95 THR A C 1
ATOM 695 O O . THR A 1 95 ? 13.041 3.764 -12.099 1.00 95.94 95 THR A O 1
ATOM 698 N N . GLY A 1 96 ? 13.342 4.439 -14.218 1.00 95.25 96 GLY A N 1
ATOM 699 C CA . GLY A 1 96 ? 14.600 3.719 -14.346 1.00 95.25 96 GLY A CA 1
ATOM 700 C C . GLY A 1 96 ? 15.218 3.761 -15.732 1.00 95.25 96 GLY A C 1
ATOM 701 O O . GLY A 1 96 ? 15.113 4.757 -16.448 1.00 95.25 96 GLY A O 1
ATOM 702 N N . THR A 1 97 ? 15.928 2.691 -16.081 1.00 96.25 97 THR A N 1
ATOM 703 C CA . THR A 1 97 ? 16.818 2.639 -17.244 1.00 96.25 97 THR A CA 1
ATOM 704 C C . THR A 1 97 ? 16.392 1.545 -18.216 1.00 96.25 97 THR A C 1
ATOM 706 O O . THR A 1 97 ? 16.070 0.430 -17.814 1.00 96.25 97 THR A O 1
ATOM 709 N N . ARG A 1 98 ? 16.429 1.865 -19.510 1.00 94.81 98 ARG A N 1
ATOM 710 C CA . ARG A 1 98 ? 16.405 0.918 -20.625 1.00 94.81 98 ARG A CA 1
ATOM 711 C C . ARG A 1 98 ? 17.832 0.760 -21.137 1.00 94.81 98 ARG A C 1
ATOM 713 O O . ARG A 1 98 ? 18.454 1.753 -21.506 1.00 94.81 98 ARG A O 1
ATOM 720 N N . ALA A 1 99 ? 18.339 -0.464 -21.183 1.00 93.25 99 ALA A N 1
ATOM 721 C CA . ALA A 1 99 ? 19.616 -0.815 -21.786 1.00 93.25 99 ALA A CA 1
ATOM 722 C C . ALA A 1 99 ? 19.371 -1.587 -23.086 1.00 93.25 99 ALA A C 1
ATOM 724 O O . ALA A 1 99 ? 18.757 -2.648 -23.055 1.00 93.25 99 ALA A O 1
ATOM 725 N N . GLN A 1 100 ? 19.849 -1.075 -24.217 1.00 89.44 100 GLN A N 1
ATOM 726 C CA . GLN A 1 100 ? 19.691 -1.699 -25.531 1.00 89.44 100 GLN A CA 1
ATOM 727 C C . GLN A 1 100 ? 21.047 -2.135 -26.080 1.00 89.44 100 GLN A C 1
ATOM 729 O O . GLN A 1 100 ? 21.982 -1.334 -26.153 1.00 89.44 100 GLN A O 1
ATOM 734 N N . SER A 1 101 ? 21.142 -3.399 -26.494 1.00 83.69 101 SER A N 1
ATOM 735 C CA . SER A 1 101 ? 22.335 -3.923 -27.162 1.00 83.69 101 SER A CA 1
ATOM 736 C C . SER A 1 101 ? 22.263 -3.660 -28.663 1.00 83.69 101 SER A C 1
ATOM 738 O O . SER A 1 101 ? 21.425 -4.232 -29.360 1.00 83.69 101 SER A O 1
ATOM 740 N N . ASN A 1 102 ? 23.169 -2.822 -29.162 1.00 80.88 102 ASN A N 1
ATOM 741 C CA . ASN A 1 102 ? 23.285 -2.484 -30.575 1.00 80.88 102 ASN A CA 1
ATOM 742 C C . ASN A 1 102 ? 24.554 -3.112 -31.156 1.00 80.88 102 ASN A C 1
ATOM 744 O O . ASN A 1 102 ? 25.666 -2.881 -30.669 1.00 80.88 102 ASN A O 1
ATOM 748 N N . ARG A 1 103 ? 24.395 -3.910 -32.216 1.00 72.25 103 ARG A N 1
ATOM 749 C CA . ARG A 1 103 ? 25.526 -4.449 -32.974 1.00 72.25 103 ARG A CA 1
ATOM 750 C C . ARG A 1 103 ? 26.052 -3.363 -33.906 1.00 72.25 103 ARG A C 1
ATOM 752 O O . ARG A 1 103 ? 25.329 -2.898 -34.779 1.00 72.25 103 ARG A O 1
ATOM 759 N N . VAL A 1 104 ? 27.317 -2.987 -33.742 1.00 69.56 104 VAL A N 1
ATOM 760 C CA . VAL A 1 104 ? 27.994 -2.074 -34.668 1.00 69.56 104 VAL A CA 1
ATOM 761 C C . VAL A 1 104 ? 28.734 -2.919 -35.703 1.00 69.56 104 VAL A C 1
ATOM 763 O O . VAL A 1 104 ? 29.781 -3.499 -35.406 1.00 69.56 104 VAL A O 1
ATOM 766 N N . GLU A 1 105 ? 28.171 -3.019 -36.910 1.00 65.69 105 GLU A N 1
ATOM 767 C CA . GLU A 1 105 ? 28.679 -3.890 -37.986 1.00 65.69 105 GLU A CA 1
ATOM 768 C C . GLU A 1 105 ? 30.146 -3.619 -38.339 1.00 65.69 105 GLU A C 1
ATOM 770 O O . GLU A 1 105 ? 30.886 -4.546 -38.650 1.00 65.69 105 GLU A O 1
ATOM 775 N N . SER A 1 106 ? 30.604 -2.374 -38.195 1.00 68.06 106 SER A N 1
ATOM 776 C CA . SER A 1 106 ? 31.968 -1.969 -38.540 1.00 68.06 106 SER A CA 1
ATOM 777 C C . SER A 1 106 ? 33.040 -2.330 -37.505 1.00 68.06 106 SER A C 1
ATOM 779 O O . SER A 1 106 ? 34.220 -2.137 -37.792 1.00 68.06 106 SER A O 1
ATOM 781 N N . ARG A 1 107 ? 32.684 -2.808 -36.299 1.00 57.94 107 ARG A N 1
ATOM 782 C CA . ARG A 1 107 ? 33.665 -2.978 -35.203 1.00 57.94 107 ARG A CA 1
ATOM 783 C C . ARG A 1 107 ? 33.646 -4.314 -34.458 1.00 57.94 107 ARG A C 1
ATOM 785 O O . ARG A 1 107 ? 34.512 -4.502 -33.619 1.00 57.94 107 ARG A O 1
ATOM 792 N N . VAL A 1 108 ? 32.718 -5.240 -34.728 1.00 61.34 108 VAL A N 1
ATOM 793 C CA . VAL A 1 108 ? 32.564 -6.495 -33.938 1.00 61.34 108 VAL A CA 1
ATOM 794 C C . VAL A 1 108 ? 32.476 -6.215 -32.419 1.00 61.34 108 VAL A C 1
ATOM 796 O O . VAL A 1 108 ? 32.887 -7.014 -31.587 1.00 61.34 108 VAL A O 1
ATOM 799 N N . VAL A 1 109 ? 31.941 -5.052 -32.035 1.00 65.12 109 VAL A N 1
ATOM 800 C CA . VAL A 1 109 ? 31.746 -4.648 -30.635 1.00 65.12 109 VAL A CA 1
ATOM 801 C C . VAL A 1 109 ? 30.256 -4.416 -30.405 1.00 65.12 109 VAL A C 1
ATOM 803 O O . VAL A 1 109 ? 29.581 -3.784 -31.223 1.00 65.12 109 VAL A O 1
ATOM 806 N N . ILE A 1 110 ? 29.741 -4.942 -29.293 1.00 71.81 110 ILE A N 1
ATOM 807 C CA . ILE A 1 110 ? 28.376 -4.684 -28.825 1.00 71.81 110 ILE A CA 1
ATOM 808 C C . ILE A 1 110 ? 28.403 -3.376 -28.036 1.00 71.81 110 ILE A C 1
ATOM 810 O O . ILE A 1 110 ? 29.094 -3.275 -27.023 1.00 71.81 110 ILE A O 1
ATOM 814 N N . HIS A 1 111 ? 27.663 -2.370 -28.500 1.00 76.31 111 HIS A N 1
ATOM 815 C CA . HIS A 1 111 ? 27.476 -1.129 -27.757 1.00 76.31 111 HIS A CA 1
ATOM 816 C C . HIS A 1 111 ? 26.171 -1.195 -26.962 1.00 76.31 111 HIS A C 1
ATOM 818 O O . HIS A 1 111 ? 25.129 -1.539 -27.518 1.00 76.31 111 HIS A O 1
ATOM 824 N N . ILE A 1 112 ? 26.224 -0.854 -25.672 1.00 82.31 112 ILE A N 1
ATOM 825 C CA . ILE A 1 112 ? 25.046 -0.813 -24.801 1.00 82.31 112 ILE A CA 1
ATOM 826 C C . ILE A 1 112 ? 24.624 0.646 -24.634 1.00 82.31 112 ILE A C 1
ATOM 828 O O . ILE A 1 112 ? 25.249 1.393 -23.882 1.00 82.31 112 ILE A O 1
ATOM 832 N N . ALA A 1 113 ? 23.558 1.043 -25.326 1.00 84.44 113 ALA A N 1
ATOM 833 C CA . ALA A 1 113 ? 22.940 2.349 -25.132 1.00 84.44 113 ALA A CA 1
ATOM 834 C C . ALA A 1 113 ? 22.034 2.304 -23.894 1.00 84.44 113 ALA A C 1
ATOM 836 O O . ALA A 1 113 ? 21.241 1.373 -23.747 1.00 84.44 113 ALA A O 1
ATOM 837 N N . LYS A 1 114 ? 22.143 3.298 -23.005 1.00 90.56 114 LYS A N 1
ATOM 838 C CA . LYS A 1 114 ? 21.298 3.426 -21.809 1.00 90.56 114 LYS A CA 1
ATOM 839 C C . LYS A 1 114 ? 20.474 4.706 -21.878 1.00 90.56 114 LYS A C 1
ATOM 841 O O . LYS A 1 114 ? 21.041 5.786 -22.006 1.00 90.56 114 LYS A O 1
ATOM 846 N N . THR A 1 115 ? 19.158 4.581 -21.761 1.00 92.06 115 THR A N 1
ATOM 847 C CA . THR A 1 115 ? 18.214 5.708 -21.794 1.00 92.06 115 THR A CA 1
ATOM 848 C C . THR A 1 115 ? 17.254 5.633 -20.614 1.00 92.06 115 THR A C 1
ATOM 850 O O . THR A 1 115 ? 16.901 4.540 -20.168 1.00 92.06 115 THR A O 1
ATOM 853 N N . GLY A 1 116 ? 16.813 6.783 -20.105 1.00 93.56 116 GLY A N 1
ATOM 854 C CA . GLY A 1 116 ? 15.796 6.833 -19.055 1.00 93.56 116 GLY A CA 1
ATOM 855 C C . GLY A 1 116 ? 14.412 6.434 -19.573 1.00 93.56 116 GLY A C 1
ATOM 856 O O . GLY A 1 116 ? 14.080 6.660 -20.739 1.00 93.56 116 GLY A O 1
ATOM 857 N N . TRP A 1 117 ? 13.592 5.859 -18.701 1.00 95.81 117 TRP A N 1
ATOM 858 C CA . TRP A 1 117 ? 12.166 5.669 -18.944 1.00 95.81 117 TRP A CA 1
ATOM 859 C C . TRP A 1 117 ? 11.381 5.826 -17.644 1.00 95.81 117 TRP A C 1
ATOM 861 O O . TRP A 1 117 ? 11.928 5.689 -16.544 1.00 95.81 117 TRP A O 1
ATOM 871 N N . TYR A 1 118 ? 10.093 6.119 -17.774 1.00 96.50 118 TYR A N 1
ATOM 872 C CA . TYR A 1 118 ? 9.179 6.128 -16.643 1.00 96.50 118 TYR A CA 1
ATOM 873 C C . TYR A 1 118 ? 7.803 5.605 -17.038 1.00 96.50 118 TYR A C 1
ATOM 875 O O . TYR A 1 118 ? 7.429 5.631 -18.212 1.00 96.50 118 TYR A O 1
ATOM 883 N N . ALA A 1 119 ? 7.043 5.150 -16.049 1.00 97.50 119 ALA A N 1
ATOM 884 C CA . ALA A 1 119 ? 5.629 4.852 -16.192 1.00 97.50 119 ALA A CA 1
ATOM 885 C C . ALA A 1 119 ? 4.859 5.316 -14.959 1.00 97.50 119 ALA A C 1
ATOM 887 O O . ALA A 1 119 ? 5.362 5.237 -13.840 1.00 97.50 119 ALA A O 1
ATOM 888 N N . GLN A 1 120 ? 3.649 5.820 -15.164 1.00 97.19 120 GLN A N 1
ATOM 889 C CA . GLN A 1 120 ? 2.817 6.385 -14.108 1.00 97.19 120 GLN A CA 1
ATOM 890 C C . GLN A 1 120 ? 1.428 5.777 -14.120 1.00 97.19 120 GLN A C 1
ATOM 892 O O . GLN A 1 120 ? 0.842 5.576 -15.182 1.00 97.19 120 GLN A O 1
ATOM 897 N N . MET A 1 121 ? 0.879 5.555 -12.933 1.00 94.38 121 MET A N 1
ATOM 898 C CA . MET A 1 121 ? -0.550 5.350 -12.788 1.00 94.38 121 MET A CA 1
ATOM 899 C C . MET A 1 121 ? -1.065 5.887 -11.467 1.00 94.38 121 MET A C 1
ATOM 901 O O . MET A 1 121 ? -0.322 6.048 -10.500 1.00 94.38 121 MET A O 1
ATOM 905 N N . THR A 1 122 ? -2.368 6.106 -11.432 1.00 92.25 122 THR A N 1
ATOM 906 C CA . THR A 1 122 ? -3.090 6.461 -10.221 1.00 92.25 122 THR A CA 1
ATOM 907 C C . THR A 1 122 ? -4.116 5.375 -9.968 1.00 92.25 122 THR A C 1
ATOM 909 O O . THR A 1 122 ? -4.885 5.028 -10.863 1.00 92.25 122 THR A O 1
ATOM 912 N N . ALA A 1 123 ? -4.112 4.825 -8.761 1.00 86.31 123 ALA A N 1
ATOM 913 C CA . ALA A 1 123 ? -5.077 3.822 -8.338 1.00 86.31 123 ALA A CA 1
ATOM 914 C C . ALA A 1 123 ? -5.644 4.202 -6.970 1.00 86.31 123 ALA A C 1
ATOM 916 O O . ALA A 1 123 ? -5.062 5.022 -6.255 1.00 86.31 123 ALA A O 1
ATOM 917 N N . ALA A 1 124 ? -6.780 3.606 -6.605 1.00 82.25 124 ALA A N 1
ATOM 918 C CA . ALA A 1 124 ? -7.284 3.706 -5.242 1.00 82.25 124 ALA A CA 1
ATOM 919 C C . ALA A 1 124 ? -6.181 3.269 -4.271 1.00 82.25 124 ALA A C 1
ATOM 921 O O . ALA A 1 124 ? -5.511 2.261 -4.511 1.00 82.25 124 ALA A O 1
ATOM 922 N N . THR A 1 125 ? -5.976 4.039 -3.204 1.00 75.19 125 THR A N 1
ATOM 923 C CA . THR A 1 125 ? -5.015 3.697 -2.161 1.00 75.19 125 THR A CA 1
ATOM 924 C C . THR A 1 125 ? -5.366 2.308 -1.653 1.00 75.19 125 THR A C 1
ATOM 926 O O . THR A 1 125 ? -6.503 2.110 -1.209 1.00 75.19 125 THR A O 1
ATOM 929 N N . PRO A 1 126 ? -4.444 1.332 -1.742 1.00 63.62 126 PRO A N 1
ATOM 930 C CA . PRO A 1 126 ? -4.715 -0.006 -1.273 1.00 63.62 126 PRO A CA 1
ATOM 931 C C . PRO A 1 126 ? -5.054 0.100 0.202 1.00 63.62 126 PRO A C 1
ATOM 933 O O . PRO A 1 126 ? -4.252 0.521 1.038 1.00 63.62 126 PRO A O 1
ATOM 936 N N . VAL A 1 127 ? -6.295 -0.252 0.498 1.00 60.97 127 VAL A N 1
ATOM 937 C CA . VAL A 1 127 ? -6.738 -0.502 1.851 1.00 60.97 127 VAL A CA 1
ATOM 938 C C . VAL A 1 127 ? -5.814 -1.590 2.396 1.00 60.97 127 VAL A C 1
ATOM 940 O O . VAL A 1 127 ? -5.700 -2.629 1.744 1.00 60.97 127 VAL A O 1
ATOM 943 N N . PRO A 1 128 ? -5.115 -1.381 3.523 1.00 56.19 128 PRO A N 1
ATOM 944 C CA . PRO A 1 128 ? -4.212 -2.394 4.039 1.00 56.19 128 PRO A CA 1
ATOM 945 C C . PRO A 1 128 ? -5.001 -3.680 4.314 1.00 56.19 128 PRO A C 1
ATOM 947 O O . PRO A 1 128 ? -5.829 -3.740 5.220 1.00 56.19 128 PRO A O 1
ATOM 950 N N . GLN A 1 129 ? -4.771 -4.696 3.483 1.00 50.84 129 GLN A N 1
ATOM 951 C CA . GLN A 1 129 ? -5.368 -6.015 3.631 1.00 50.84 129 GLN A CA 1
ATOM 952 C C . GLN A 1 129 ? -4.465 -6.843 4.544 1.00 50.84 129 GLN A C 1
ATOM 954 O O . GLN A 1 129 ? -3.291 -7.047 4.243 1.00 50.84 129 GLN A O 1
ATOM 959 N N . GLY A 1 130 ? -5.008 -7.311 5.669 1.00 63.22 130 GLY A N 1
ATOM 960 C CA . GLY A 1 130 ? -4.293 -8.170 6.615 1.00 63.22 130 GLY A CA 1
ATOM 961 C C . GLY A 1 130 ? -4.271 -7.639 8.046 1.00 63.22 130 GLY A C 1
ATOM 962 O O . GLY A 1 130 ? -5.077 -6.789 8.433 1.00 63.22 130 GLY A O 1
ATOM 963 N N . GLU A 1 131 ? -3.371 -8.206 8.848 1.00 77.88 131 GLU A N 1
ATOM 964 C CA . GLU A 1 131 ? -3.177 -7.851 10.252 1.00 77.88 131 GLU A CA 1
ATOM 965 C C . GLU A 1 131 ? -1.993 -6.880 10.389 1.00 77.88 131 GLU A C 1
ATOM 967 O O . GLU A 1 131 ? -0.863 -7.221 10.044 1.00 77.88 131 GLU A O 1
ATOM 972 N N . ILE A 1 132 ? -2.218 -5.686 10.933 1.00 79.50 132 ILE A N 1
ATOM 973 C CA . ILE A 1 132 ? -1.169 -4.692 11.193 1.00 79.50 132 ILE A CA 1
ATOM 974 C C . ILE A 1 132 ? -0.791 -4.760 12.670 1.00 79.50 132 ILE A C 1
ATOM 976 O O . ILE A 1 132 ? -1.601 -4.409 13.523 1.00 79.50 132 ILE A O 1
ATOM 980 N N . ALA A 1 133 ? 0.435 -5.156 13.007 1.00 82.94 133 ALA A N 1
ATOM 981 C CA . ALA A 1 133 ? 0.925 -5.000 14.377 1.00 82.94 133 ALA A CA 1
ATOM 982 C C . ALA A 1 133 ? 1.114 -3.505 14.689 1.00 82.94 133 ALA A C 1
ATOM 984 O O . ALA A 1 133 ? 1.897 -2.830 14.023 1.00 82.94 133 ALA A O 1
ATOM 985 N N . ALA A 1 134 ? 0.402 -2.987 15.690 1.00 83.75 134 ALA A N 1
ATOM 986 C CA . ALA A 1 134 ? 0.421 -1.570 16.030 1.00 83.75 134 ALA A CA 1
ATOM 987 C C . ALA A 1 134 ? 0.400 -1.333 17.544 1.00 83.75 134 ALA A C 1
ATOM 989 O O . ALA A 1 134 ? -0.167 -2.103 18.322 1.00 83.75 134 ALA A O 1
ATOM 990 N N . GLN A 1 135 ? 0.986 -0.208 17.949 1.00 90.12 135 GLN A N 1
ATOM 991 C CA . GLN A 1 135 ? 0.757 0.395 19.255 1.00 90.12 135 GLN A CA 1
ATOM 992 C C . GLN A 1 135 ? -0.152 1.610 19.066 1.00 90.12 135 GLN A C 1
ATOM 994 O O . GLN A 1 135 ? 0.221 2.589 18.424 1.00 90.12 135 GLN A O 1
ATOM 999 N N . VAL A 1 136 ? -1.357 1.534 19.615 1.00 90.56 136 VAL A N 1
ATOM 1000 C CA . VAL A 1 136 ? -2.386 2.567 19.519 1.00 90.56 136 VAL A CA 1
ATOM 1001 C C . VAL A 1 136 ? -2.437 3.333 20.829 1.00 90.56 136 VAL A C 1
ATOM 1003 O O . VAL A 1 136 ? -2.645 2.732 21.878 1.00 90.56 136 VAL A O 1
ATOM 1006 N N . ARG A 1 137 ? -2.305 4.659 20.765 1.00 93.12 137 ARG A N 1
ATOM 1007 C CA . ARG A 1 137 ? -2.529 5.564 21.895 1.00 93.12 137 ARG A CA 1
ATOM 1008 C C . ARG A 1 137 ? -3.735 6.452 21.601 1.00 93.12 137 ARG A C 1
ATOM 1010 O O . ARG A 1 137 ? -3.775 7.096 20.556 1.00 93.12 137 ARG A O 1
ATOM 1017 N N . GLY A 1 138 ? -4.711 6.480 22.500 1.00 93.94 138 GLY A N 1
ATOM 1018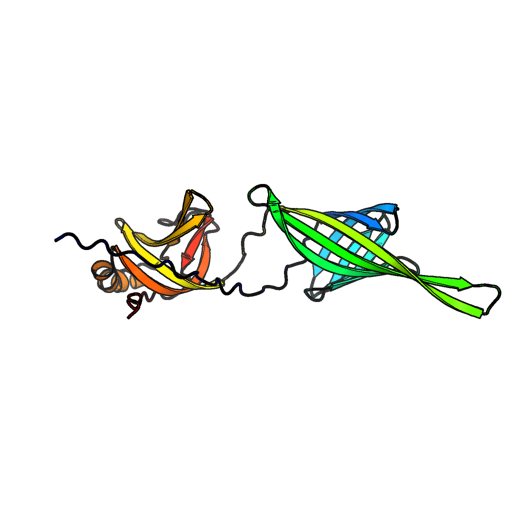 C CA . GLY A 1 138 ? -5.929 7.273 22.329 1.00 93.94 138 GLY A CA 1
ATOM 1019 C C . GLY A 1 138 ? -6.835 7.215 23.550 1.00 93.94 138 GLY A C 1
ATOM 1020 O O . GLY A 1 138 ? -6.472 6.644 24.572 1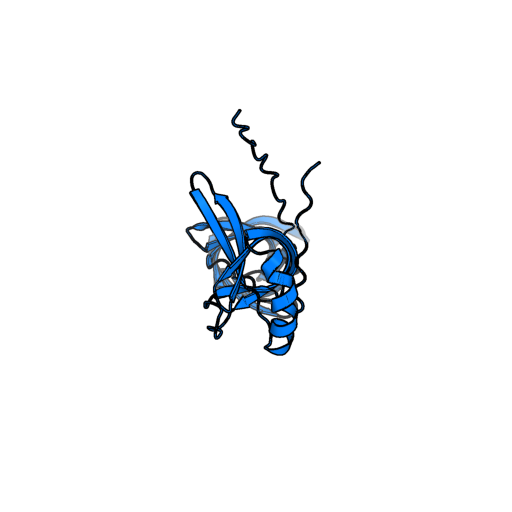.00 93.94 138 GLY A O 1
ATOM 1021 N N . VAL A 1 139 ? -8.024 7.804 23.461 1.00 95.94 139 VAL A N 1
ATOM 1022 C CA . VAL A 1 139 ? -8.998 7.797 24.562 1.00 95.94 139 VAL A CA 1
ATOM 1023 C C . VAL A 1 139 ? -9.896 6.573 24.439 1.00 95.94 139 VAL A C 1
ATOM 1025 O O . VAL A 1 139 ? -10.538 6.391 23.404 1.00 95.94 139 VAL A O 1
ATOM 1028 N N . LEU A 1 140 ? -9.966 5.740 25.479 1.00 96.06 140 LEU A N 1
ATOM 1029 C CA . LEU A 1 140 ? -10.923 4.635 25.513 1.00 96.06 140 LEU A CA 1
ATOM 1030 C C . LEU A 1 140 ? -12.336 5.188 25.708 1.00 96.06 140 LEU A C 1
ATOM 1032 O O . LEU A 1 140 ? -12.580 5.947 26.644 1.00 96.06 140 LEU A O 1
ATOM 1036 N N . VAL A 1 141 ? -13.272 4.762 24.868 1.00 96.12 141 VAL A N 1
ATOM 1037 C CA . VAL A 1 141 ? -14.687 5.116 24.968 1.00 96.12 141 VAL A CA 1
ATOM 1038 C C . VAL A 1 141 ? -15.517 3.845 25.080 1.00 96.12 141 VAL A C 1
ATOM 1040 O O . VAL A 1 141 ? -15.363 2.923 24.279 1.00 96.12 141 VAL A O 1
ATOM 1043 N N . LEU A 1 142 ? -16.397 3.816 26.079 1.00 92.94 142 LEU A N 1
ATOM 1044 C CA . LEU A 1 142 ? -17.469 2.837 26.212 1.00 92.94 142 LEU A CA 1
ATOM 1045 C C . LEU A 1 142 ? -18.794 3.481 25.823 1.00 92.94 142 LEU A C 1
ATOM 1047 O O . LEU A 1 142 ? -19.202 4.464 26.440 1.00 92.94 142 LEU A O 1
ATOM 1051 N N . ASP A 1 143 ? -19.458 2.898 24.831 1.00 87.88 143 ASP A N 1
ATOM 1052 C CA . ASP A 1 143 ? -20.768 3.328 24.349 1.00 87.88 143 ASP A CA 1
ATOM 1053 C C . ASP A 1 143 ? -21.720 2.127 24.322 1.00 87.88 143 ASP A C 1
ATOM 1055 O O . ASP A 1 143 ? -21.653 1.256 23.446 1.00 87.88 143 ASP A O 1
ATOM 1059 N N . GLY A 1 144 ? -22.558 2.033 25.357 1.00 84.75 144 GLY A N 1
ATOM 1060 C CA . GLY A 1 144 ? -23.473 0.914 25.570 1.00 84.75 144 GLY A CA 1
ATOM 1061 C C . GLY A 1 144 ? -22.745 -0.431 25.633 1.00 84.75 144 GLY A C 1
ATOM 1062 O O . GLY A 1 144 ? -22.005 -0.713 26.573 1.00 84.75 144 GLY A O 1
ATOM 1063 N N . THR A 1 145 ? -22.977 -1.273 24.627 1.00 82.50 145 THR A N 1
ATOM 1064 C CA . THR A 1 145 ? -22.376 -2.610 24.492 1.00 82.50 145 THR A CA 1
ATOM 1065 C C . THR A 1 145 ? -21.125 -2.619 23.615 1.00 82.50 145 THR A C 1
ATOM 1067 O O . THR A 1 145 ? -20.694 -3.680 23.167 1.00 82.50 145 THR A O 1
ATOM 1070 N N . THR A 1 146 ? -20.574 -1.449 23.300 1.00 89.25 146 THR A N 1
ATOM 1071 C CA . THR A 1 146 ? -19.426 -1.309 22.405 1.00 89.25 146 THR A CA 1
ATOM 1072 C C . THR A 1 146 ? -18.297 -0.540 23.072 1.00 89.25 146 THR A C 1
ATOM 1074 O O . THR A 1 146 ? -18.508 0.261 23.984 1.00 89.25 146 THR A O 1
ATOM 1077 N N . ALA A 1 147 ? -17.075 -0.810 22.621 1.00 93.19 147 ALA A N 1
ATOM 1078 C CA . ALA A 1 147 ? -15.885 -0.115 23.074 1.00 93.19 147 ALA A CA 1
ATOM 1079 C C . ALA A 1 147 ? -14.995 0.204 21.877 1.00 93.19 147 ALA A C 1
ATOM 1081 O O . ALA A 1 147 ? -14.856 -0.613 20.962 1.00 93.19 147 ALA A O 1
ATOM 1082 N N . TYR A 1 148 ? -14.369 1.374 21.896 1.00 95.31 148 TYR A N 1
ATOM 1083 C CA . TYR A 1 148 ? -13.377 1.765 20.902 1.00 95.31 148 TYR A CA 1
ATOM 1084 C C . TYR A 1 148 ? -12.326 2.690 21.511 1.00 95.31 148 TYR A C 1
ATOM 1086 O O . TYR A 1 148 ? -12.546 3.328 22.540 1.00 95.31 148 TYR A O 1
ATOM 1094 N N . VAL A 1 149 ? -11.169 2.774 20.863 1.00 95.88 149 VAL A N 1
ATOM 1095 C CA . VAL A 1 149 ? -10.145 3.777 21.157 1.00 95.88 149 VAL A CA 1
ATOM 1096 C C . VAL A 1 149 ? -10.271 4.899 20.128 1.00 95.88 149 VAL A C 1
ATOM 1098 O O . VAL A 1 149 ? -10.158 4.663 18.925 1.00 95.88 149 VAL A O 1
ATOM 1101 N N . SER A 1 150 ? -10.549 6.111 20.606 1.00 95.31 150 SER A N 1
ATOM 1102 C CA . SER A 1 150 ? -10.618 7.339 19.811 1.00 95.31 150 SER A CA 1
ATOM 1103 C C . SER A 1 150 ? -9.225 7.948 19.690 1.00 95.31 150 SER A C 1
ATOM 1105 O O . SER A 1 150 ? -8.625 8.367 20.685 1.00 95.31 150 SER A O 1
ATOM 1107 N N . VAL A 1 151 ? -8.702 7.992 18.469 1.00 93.38 151 VAL A N 1
ATOM 1108 C CA . VAL A 1 151 ? -7.413 8.601 18.141 1.00 93.38 151 VAL A CA 1
ATOM 1109 C C . VAL A 1 151 ? -7.687 9.878 17.366 1.00 93.38 151 VAL A C 1
ATOM 1111 O O . VAL A 1 151 ? -8.186 9.836 16.244 1.00 93.38 151 VAL A O 1
ATOM 1114 N N . LYS A 1 152 ? -7.371 11.027 17.963 1.00 89.56 152 LYS A N 1
ATOM 1115 C CA . LYS A 1 152 ? -7.534 12.330 17.312 1.00 89.56 152 LYS A CA 1
ATOM 1116 C C . LYS A 1 152 ? -6.191 12.823 16.803 1.00 89.56 152 LYS A C 1
ATOM 1118 O O . LYS A 1 152 ? -5.223 12.853 17.561 1.00 89.56 152 LYS A O 1
ATOM 1123 N N . ARG A 1 153 ? -6.137 13.243 15.541 1.00 83.25 153 ARG A N 1
ATOM 1124 C CA . ARG A 1 153 ? -4.950 13.856 14.934 1.00 83.25 153 ARG A CA 1
ATOM 1125 C C . ARG A 1 153 ? -5.295 15.213 14.342 1.00 83.25 153 ARG A C 1
ATOM 1127 O O . ARG A 1 153 ? -6.395 15.420 13.839 1.00 83.25 153 ARG A O 1
ATOM 1134 N N . LYS A 1 154 ? -4.338 16.137 14.387 1.00 76.56 154 LYS A N 1
ATOM 1135 C CA . LYS A 1 154 ? -4.458 17.419 13.695 1.00 76.56 154 LYS A CA 1
ATOM 1136 C C . LYS A 1 154 ? -4.060 17.224 12.232 1.00 76.56 154 LYS A C 1
ATOM 1138 O O . LYS A 1 154 ? -2.916 16.867 11.962 1.00 76.56 154 LYS A O 1
ATOM 1143 N N . ALA A 1 155 ? -4.989 17.465 11.317 1.00 73.62 155 ALA A N 1
ATOM 1144 C CA . ALA A 1 155 ? -4.769 17.441 9.877 1.00 73.62 155 ALA A CA 1
ATOM 1145 C C . ALA A 1 155 ? -4.957 18.870 9.346 1.00 73.62 155 ALA A C 1
ATOM 1147 O O . ALA A 1 155 ? -6.066 19.335 9.097 1.00 73.62 155 ALA A O 1
ATOM 1148 N N . GLY A 1 156 ? -3.858 19.627 9.266 1.00 79.31 156 GLY A N 1
ATOM 1149 C CA . GLY A 1 156 ? -3.916 21.052 8.931 1.00 79.31 156 GLY A CA 1
ATOM 1150 C C . GLY A 1 156 ? -4.671 21.866 9.991 1.00 79.31 156 GLY A C 1
ATOM 1151 O O . GLY A 1 156 ? -4.223 21.960 11.138 1.00 79.31 156 GLY A O 1
ATOM 1152 N N . ALA A 1 157 ? -5.789 22.483 9.598 1.00 79.81 157 ALA A N 1
ATOM 1153 C CA . ALA A 1 157 ? -6.662 23.252 10.490 1.00 79.81 157 ALA A CA 1
ATOM 1154 C C . ALA A 1 157 ? -7.749 22.398 11.171 1.00 79.81 157 ALA A C 1
ATOM 1156 O O . ALA A 1 157 ? -8.366 22.860 12.131 1.00 79.81 157 ALA A O 1
ATOM 1157 N N . GLU A 1 158 ? -7.965 21.167 10.709 1.00 79.56 158 GLU A N 1
ATOM 1158 C CA . GLU A 1 158 ? -9.032 20.288 11.182 1.00 79.56 158 GLU A CA 1
ATOM 1159 C C . GLU A 1 158 ? -8.505 19.230 12.162 1.00 79.56 158 GLU A C 1
ATOM 1161 O O . GLU A 1 158 ? -7.308 18.920 12.217 1.00 79.56 158 GLU A O 1
ATOM 1166 N N . ILE A 1 159 ? -9.411 18.688 12.978 1.00 83.31 159 ILE A N 1
ATOM 1167 C CA . ILE A 1 159 ? -9.140 17.541 13.846 1.00 83.31 159 ILE A CA 1
ATOM 1168 C C . ILE A 1 159 ? -9.868 16.344 13.251 1.00 83.31 159 ILE A C 1
ATOM 1170 O O . ILE A 1 159 ? -11.096 16.302 13.247 1.00 83.31 159 ILE A O 1
ATOM 1174 N N . GLU A 1 160 ? -9.103 15.362 12.795 1.00 86.31 160 GLU A N 1
ATOM 1175 C CA . GLU A 1 160 ? -9.634 14.085 12.336 1.00 86.31 160 GLU A CA 1
ATOM 1176 C C . GLU A 1 160 ? -9.694 13.098 13.506 1.00 86.31 160 GLU A C 1
ATOM 1178 O O . GLU A 1 160 ? -8.756 13.006 14.305 1.00 86.31 160 GLU A O 1
ATOM 1183 N N . GLU A 1 161 ? -10.794 12.350 13.603 1.00 89.25 161 GLU A N 1
ATOM 1184 C CA . GLU A 1 161 ? -10.975 11.267 14.571 1.00 89.25 161 GLU A CA 1
ATOM 1185 C C . GLU A 1 161 ? -10.955 9.913 13.853 1.00 89.25 161 GLU A C 1
ATOM 1187 O O . GLU A 1 161 ? -11.814 9.627 13.021 1.00 89.25 161 GLU A O 1
ATOM 1192 N N . THR A 1 162 ? -10.030 9.044 14.249 1.00 91.56 162 THR A N 1
ATOM 1193 C CA . THR A 1 162 ? -10.027 7.629 13.874 1.00 91.56 162 THR A CA 1
ATOM 1194 C C . THR A 1 162 ? -10.514 6.799 15.056 1.00 91.56 162 THR A C 1
ATOM 1196 O O . THR A 1 162 ? -9.965 6.890 16.155 1.00 91.56 162 THR A O 1
ATOM 1199 N N . ARG A 1 163 ? -11.530 5.959 14.837 1.00 94.50 163 ARG A N 1
ATOM 1200 C CA . ARG A 1 163 ? -12.055 5.033 15.853 1.00 94.50 163 ARG A CA 1
ATOM 1201 C C . ARG A 1 163 ? -11.572 3.620 15.568 1.00 94.50 163 ARG A C 1
ATOM 1203 O O . ARG A 1 163 ? -11.805 3.103 14.478 1.00 94.50 163 ARG A O 1
ATOM 1210 N N . ILE A 1 164 ? -10.926 3.007 16.555 1.00 93.56 164 ILE A N 1
ATOM 1211 C CA . ILE A 1 164 ? -10.444 1.626 16.476 1.00 93.56 164 ILE A CA 1
ATOM 1212 C C . ILE A 1 164 ? -11.257 0.789 17.459 1.00 93.56 164 ILE A C 1
ATOM 1214 O O . ILE A 1 164 ? -11.168 0.980 18.672 1.00 93.56 164 ILE A O 1
ATOM 1218 N N . TRP A 1 165 ? -12.091 -0.098 16.930 1.00 94.25 165 TRP A N 1
ATOM 1219 C CA . TRP A 1 165 ? -13.105 -0.827 17.684 1.00 94.25 165 TRP A CA 1
ATOM 1220 C C . TRP A 1 165 ? -12.540 -2.056 18.393 1.00 94.25 165 TRP A C 1
ATOM 1222 O O . TRP A 1 165 ? -11.618 -2.715 17.915 1.00 94.25 165 TRP A O 1
ATOM 1232 N N . VAL A 1 166 ? -13.126 -2.397 19.537 1.00 92.06 166 VAL A N 1
ATOM 1233 C CA . VAL A 1 166 ? -12.843 -3.648 20.241 1.00 92.06 166 VAL A CA 1
ATOM 1234 C C . VAL A 1 166 ? -13.772 -4.726 19.694 1.00 92.06 166 VAL A C 1
ATOM 1236 O O . VAL A 1 166 ? -14.991 -4.646 19.854 1.00 92.06 166 VAL A O 1
ATOM 1239 N N . TYR A 1 167 ? -13.193 -5.744 19.059 1.00 88.75 167 TYR A N 1
ATOM 1240 C CA . TYR A 1 167 ? -13.911 -6.952 18.672 1.00 88.75 167 TYR A CA 1
ATOM 1241 C C . TYR A 1 167 ? -13.612 -8.052 19.689 1.00 88.75 167 TYR A C 1
ATOM 1243 O O . TYR A 1 167 ? -12.463 -8.445 19.862 1.00 88.75 167 TYR A O 1
ATOM 1251 N N . ALA A 1 168 ? -14.644 -8.520 20.383 1.00 84.88 168 ALA A N 1
ATOM 1252 C CA . ALA A 1 168 ? -14.521 -9.527 21.426 1.00 84.88 168 ALA A CA 1
ATOM 1253 C C . ALA A 1 168 ? -15.717 -10.482 21.379 1.00 84.88 168 ALA A C 1
ATOM 1255 O O . ALA A 1 168 ? -16.853 -10.071 21.126 1.00 84.88 168 ALA A O 1
ATOM 1256 N N . SER A 1 169 ? -15.458 -11.760 21.635 1.00 83.00 169 SER A N 1
ATOM 1257 C CA . SER A 1 169 ? -16.489 -12.774 21.860 1.00 83.00 169 SER A CA 1
ATOM 1258 C C . SER A 1 169 ? -17.249 -12.515 23.168 1.00 83.00 169 SER A C 1
ATOM 1260 O O . SER A 1 169 ? -16.781 -11.789 24.046 1.00 83.00 169 SER A O 1
ATOM 1262 N N . GLU A 1 170 ? -18.415 -13.138 23.358 1.00 81.88 170 GLU A N 1
ATOM 1263 C CA . GLU A 1 170 ? -19.212 -12.967 24.585 1.00 81.88 170 GLU A CA 1
ATOM 1264 C C . GLU A 1 170 ? -18.416 -13.308 25.866 1.00 81.88 170 GLU A C 1
ATOM 1266 O O . GLU A 1 170 ? -18.518 -12.625 26.888 1.00 81.88 170 GLU A O 1
ATOM 1271 N N . GLY A 1 171 ? -17.577 -14.349 25.812 1.00 81.75 171 GLY A N 1
ATOM 1272 C CA . GLY A 1 171 ? -16.716 -14.744 26.929 1.00 81.75 171 GLY A CA 1
ATOM 1273 C C . GLY A 1 171 ? -15.629 -13.714 27.246 1.00 81.75 171 GLY A C 1
ATOM 1274 O O . GLY A 1 171 ? -15.309 -13.486 28.414 1.00 81.75 171 GLY A O 1
ATOM 1275 N N . GLU A 1 172 ? -15.086 -13.056 26.224 1.00 84.62 172 GLU A N 1
ATOM 1276 C CA . GLU A 1 172 ? -14.110 -11.975 26.382 1.00 84.62 172 GLU A CA 1
ATOM 1277 C C . GLU A 1 172 ? -14.773 -10.704 26.907 1.00 84.62 172 GLU A C 1
ATOM 1279 O O . GLU A 1 172 ? -14.245 -10.086 27.832 1.00 84.62 172 GLU A O 1
ATOM 1284 N N . TRP A 1 173 ? -15.976 -10.374 26.433 1.00 87.00 173 TRP A N 1
ATOM 1285 C CA . TRP A 1 173 ? -16.762 -9.257 26.958 1.00 87.00 173 TRP A CA 1
ATOM 1286 C C . TRP A 1 173 ? -17.033 -9.377 28.457 1.00 87.00 173 TRP A C 1
ATOM 1288 O O . TRP A 1 173 ? -16.955 -8.381 29.171 1.00 87.00 173 TRP A O 1
ATOM 1298 N N . LYS A 1 174 ? -17.252 -10.587 28.986 1.00 85.38 174 LYS A N 1
ATOM 1299 C CA . LYS A 1 174 ? -17.386 -10.798 30.442 1.00 85.38 174 LYS A CA 1
ATOM 1300 C C . LYS A 1 174 ? -16.129 -10.390 31.217 1.00 85.38 174 LYS A C 1
ATOM 1302 O O . LYS A 1 174 ? -16.244 -9.868 32.326 1.00 85.38 174 LYS A O 1
ATOM 1307 N N . LYS A 1 175 ? -14.938 -10.603 30.646 1.00 83.94 175 LYS A N 1
ATOM 1308 C CA . LYS A 1 175 ? -13.664 -10.158 31.236 1.00 83.94 175 LYS A CA 1
ATOM 1309 C C . LYS A 1 175 ? -13.500 -8.644 31.088 1.00 83.94 175 LYS A C 1
ATOM 1311 O O . LYS A 1 175 ? -13.196 -7.965 32.067 1.00 83.94 175 LYS A O 1
ATOM 1316 N N . LEU A 1 176 ? -13.772 -8.122 29.893 1.00 87.56 176 LEU A N 1
ATOM 1317 C CA . LEU A 1 176 ? -13.648 -6.703 29.564 1.00 87.56 176 LEU A CA 1
ATOM 1318 C C . LEU A 1 176 ? -14.615 -5.815 30.358 1.00 87.56 176 LEU A C 1
ATOM 1320 O O . LEU A 1 176 ? -14.235 -4.731 30.792 1.00 87.56 176 LEU A O 1
ATOM 1324 N N . ASN A 1 177 ? -15.818 -6.297 30.670 1.00 85.19 177 ASN A N 1
ATOM 1325 C CA . ASN A 1 177 ? -16.786 -5.576 31.502 1.00 85.19 177 ASN A CA 1
ATOM 1326 C C . ASN A 1 177 ? -16.262 -5.245 32.906 1.00 85.19 177 ASN A C 1
ATOM 1328 O O . ASN A 1 177 ? -16.812 -4.370 33.567 1.00 85.19 177 ASN A O 1
ATOM 1332 N N . ARG A 1 178 ? -15.205 -5.919 33.378 1.00 84.94 178 ARG A N 1
ATOM 1333 C CA . ARG A 1 178 ? -14.540 -5.579 34.644 1.00 84.94 178 ARG A CA 1
ATOM 1334 C C . ARG A 1 178 ? -13.368 -4.617 34.455 1.00 84.94 178 ARG A C 1
ATOM 1336 O O . ARG A 1 178 ? -13.114 -3.807 35.339 1.00 84.94 178 ARG A O 1
ATOM 1343 N N . THR A 1 179 ? -12.650 -4.707 33.336 1.00 86.50 179 THR A N 1
ATOM 1344 C CA . THR A 1 179 ? -11.406 -3.955 33.108 1.00 86.50 179 THR A CA 1
ATOM 1345 C C . THR A 1 179 ? -11.622 -2.609 32.425 1.00 86.50 179 THR A C 1
ATOM 1347 O O . THR A 1 179 ? -10.891 -1.666 32.715 1.00 86.50 179 THR A O 1
ATOM 1350 N N . LEU A 1 180 ? -12.615 -2.489 31.542 1.00 91.38 180 LEU A N 1
ATOM 1351 C CA . LEU A 1 180 ? -12.818 -1.286 30.736 1.00 91.38 180 LEU A CA 1
ATOM 1352 C C . LEU A 1 180 ? -13.520 -0.127 31.457 1.00 91.38 180 LEU A C 1
ATOM 1354 O O . LEU A 1 180 ? -13.093 1.008 31.244 1.00 91.38 180 LEU A O 1
ATOM 1358 N N . PRO A 1 181 ? -14.554 -0.328 32.306 1.00 93.12 181 PRO A N 1
ATOM 1359 C CA . PRO A 1 181 ? -15.262 0.799 32.923 1.00 93.12 181 PRO A CA 1
ATOM 1360 C C . PRO A 1 181 ? -14.362 1.778 33.696 1.00 93.12 181 PRO A C 1
ATOM 1362 O O . PRO A 1 181 ? -14.523 2.984 33.513 1.00 93.12 181 PRO A O 1
ATOM 1365 N N . PRO A 1 182 ? -13.355 1.327 34.475 1.00 92.50 182 PRO A N 1
ATOM 1366 C CA . PRO A 1 182 ? -12.410 2.233 35.137 1.00 92.50 182 PRO A CA 1
ATOM 1367 C C . PRO A 1 182 ? -11.504 3.029 34.184 1.00 92.50 182 PRO A C 1
ATOM 1369 O O . PRO A 1 182 ? -10.864 3.994 34.617 1.00 92.50 182 PRO A O 1
ATOM 1372 N N . LEU A 1 183 ? -11.399 2.605 32.924 1.00 93.12 183 LEU A N 1
ATOM 1373 C CA . LEU A 1 183 ? -10.577 3.212 31.877 1.00 93.12 183 LEU A CA 1
ATOM 1374 C C . LEU A 1 183 ? -11.393 4.108 30.932 1.00 93.12 183 LEU A C 1
ATOM 1376 O O . LEU A 1 183 ? -10.802 4.812 30.118 1.00 93.12 183 LEU A O 1
ATOM 1380 N N . ASN A 1 184 ? -12.726 4.108 31.030 1.00 96.00 184 ASN A N 1
ATOM 1381 C CA . ASN A 1 184 ? -13.583 4.907 30.159 1.00 96.00 184 ASN A CA 1
ATOM 1382 C C . ASN A 1 184 ? -13.261 6.408 30.275 1.00 96.00 184 ASN A C 1
ATOM 1384 O O . ASN A 1 184 ? -13.141 6.948 31.375 1.00 96.00 184 ASN A O 1
ATOM 1388 N N . GLY A 1 185 ? -13.107 7.071 29.131 1.00 93.94 185 GLY A N 1
ATOM 1389 C CA . GLY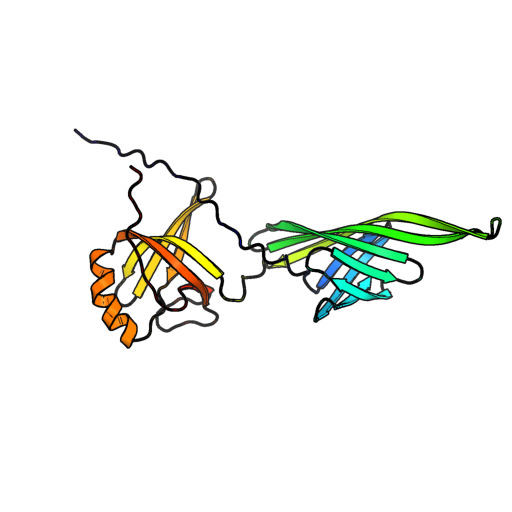 A 1 185 ? -12.716 8.475 29.019 1.00 93.94 185 GLY A CA 1
ATOM 1390 C C . GLY A 1 185 ? -11.241 8.756 29.320 1.00 93.94 185 GLY A C 1
ATOM 1391 O O . GLY A 1 185 ? -10.832 9.916 29.269 1.00 93.94 185 GLY A O 1
ATOM 1392 N N . LYS A 1 186 ? -10.428 7.737 29.630 1.00 95.06 186 LYS A N 1
ATOM 1393 C CA . LYS A 1 186 ? -8.996 7.900 29.916 1.00 95.06 186 LYS A CA 1
ATOM 1394 C C . LYS A 1 186 ? -8.150 7.608 28.686 1.00 95.06 186 LYS A C 1
ATOM 1396 O O . LYS A 1 186 ? -8.524 6.814 27.824 1.00 95.06 186 LYS A O 1
ATOM 1401 N N . GLU A 1 187 ? -6.985 8.246 28.633 1.00 94.38 187 GLU A N 1
ATOM 1402 C CA . GLU A 1 187 ? -5.977 7.938 27.628 1.00 94.38 187 GLU A CA 1
ATOM 1403 C C . GLU A 1 187 ? -5.335 6.578 27.931 1.00 94.38 187 GLU A C 1
ATOM 1405 O O . GLU A 1 187 ? -4.865 6.319 29.044 1.00 94.38 187 GLU A O 1
ATOM 1410 N N . VAL A 1 188 ? -5.340 5.701 26.934 1.00 94.25 188 VAL A N 1
ATOM 1411 C CA . VAL A 1 188 ? -4.812 4.345 27.006 1.00 94.25 188 VAL A CA 1
ATOM 1412 C C . VAL A 1 188 ? -3.841 4.083 25.865 1.00 94.25 188 VAL A C 1
ATOM 1414 O O . VAL A 1 188 ? -3.954 4.660 24.782 1.00 94.25 188 VAL A O 1
ATOM 1417 N N . THR A 1 189 ? -2.922 3.158 26.107 1.00 93.31 189 THR A N 1
ATOM 1418 C CA . THR A 1 189 ? -2.060 2.551 25.100 1.00 93.31 189 THR A CA 1
ATOM 1419 C C . THR A 1 189 ? -2.424 1.078 24.957 1.00 93.31 189 THR A C 1
ATOM 1421 O O . THR A 1 189 ? -2.532 0.356 25.951 1.00 93.31 189 THR A O 1
ATOM 1424 N N . VAL A 1 190 ? -2.598 0.626 23.719 1.00 91.25 190 VAL A N 1
ATOM 1425 C CA . VAL A 1 190 ? -2.950 -0.750 23.360 1.00 91.25 190 VAL A CA 1
ATOM 1426 C C . VAL A 1 190 ? -1.947 -1.241 22.328 1.00 91.25 190 VAL A C 1
ATOM 1428 O O . VAL A 1 190 ? -1.835 -0.656 21.254 1.00 91.25 190 VAL A O 1
ATOM 1431 N N . THR A 1 191 ? -1.231 -2.319 22.629 1.00 89.06 191 THR A N 1
ATOM 1432 C CA . THR A 1 191 ? -0.375 -2.998 21.648 1.00 89.06 191 THR A CA 1
ATOM 1433 C C . THR A 1 191 ? -1.097 -4.243 21.165 1.00 89.06 191 THR A C 1
ATOM 1435 O O . THR A 1 191 ? -1.296 -5.172 21.942 1.00 89.06 191 THR A O 1
ATOM 1438 N N . ALA A 1 192 ? -1.511 -4.256 19.903 1.00 88.00 192 ALA A N 1
ATOM 1439 C CA . ALA A 1 192 ? -2.295 -5.343 19.329 1.00 88.00 192 ALA A CA 1
ATOM 1440 C C . ALA A 1 192 ? -2.153 -5.372 17.805 1.00 88.00 192 ALA A C 1
ATOM 1442 O O . ALA A 1 192 ? -1.578 -4.472 17.189 1.00 88.00 192 ALA A O 1
ATOM 1443 N N . LYS A 1 193 ? -2.687 -6.423 17.187 1.00 88.06 193 LYS A N 1
ATOM 1444 C CA . LYS A 1 193 ? -2.875 -6.443 15.741 1.00 88.06 193 LYS A CA 1
ATOM 1445 C C . LYS A 1 193 ? -4.160 -5.697 15.389 1.00 88.06 193 LYS A C 1
ATOM 1447 O O . LYS A 1 193 ? -5.138 -5.787 16.123 1.00 88.06 193 LYS A O 1
ATOM 1452 N N . LEU A 1 194 ? -4.162 -4.967 14.285 1.00 89.56 194 LEU A N 1
ATOM 1453 C CA . LEU A 1 194 ? -5.324 -4.276 13.741 1.00 89.56 194 LEU A CA 1
ATOM 1454 C C . LEU A 1 194 ? -5.740 -4.940 12.440 1.00 89.56 194 LEU A C 1
ATOM 1456 O O . LEU A 1 194 ? -4.888 -5.370 11.670 1.00 89.56 194 LEU A O 1
ATOM 1460 N N . SER A 1 195 ? -7.032 -4.974 12.165 1.00 86.44 195 SER A N 1
ATOM 1461 C CA . SER A 1 195 ? -7.527 -5.263 10.823 1.00 86.44 195 SER A CA 1
ATOM 1462 C C . SER A 1 195 ? -8.734 -4.399 10.514 1.00 86.44 195 SER A C 1
ATOM 1464 O O . SER A 1 195 ? -9.208 -3.644 11.368 1.00 86.44 195 SER A O 1
ATOM 1466 N N . GLN A 1 196 ? -9.193 -4.471 9.274 1.00 86.50 196 GLN A N 1
ATOM 1467 C CA . GLN A 1 196 ? -10.354 -3.739 8.820 1.00 86.50 196 GLN A CA 1
ATOM 1468 C C . GLN A 1 196 ? -11.526 -4.690 8.621 1.00 86.50 196 GLN A C 1
ATOM 1470 O O . GLN A 1 196 ? -11.399 -5.773 8.053 1.00 86.50 196 GLN A O 1
ATOM 1475 N N . MET A 1 197 ? -12.682 -4.269 9.112 1.00 82.19 197 MET A N 1
ATOM 1476 C CA . MET A 1 197 ? -13.908 -5.035 9.029 1.00 82.19 197 MET A CA 1
ATOM 1477 C C . MET A 1 197 ? -14.408 -5.082 7.576 1.00 82.19 197 MET A C 1
ATOM 1479 O O . MET A 1 197 ? -14.816 -4.059 7.026 1.00 82.19 197 MET A O 1
ATOM 1483 N N . THR A 1 198 ? -14.386 -6.266 6.958 1.00 76.69 198 THR A N 1
ATOM 1484 C CA . THR A 1 198 ? -14.770 -6.479 5.546 1.00 76.69 198 THR A CA 1
ATOM 1485 C C . THR A 1 198 ? -16.278 -6.576 5.321 1.00 76.69 198 THR A C 1
ATOM 1487 O O . THR A 1 198 ? -16.741 -6.478 4.191 1.00 76.69 198 THR A O 1
ATOM 1490 N N . SER A 1 199 ? -17.057 -6.787 6.383 1.00 71.81 199 SER A N 1
ATOM 1491 C CA . SER A 1 199 ? -18.521 -6.810 6.352 1.00 71.81 199 SER A CA 1
ATOM 1492 C C . SER A 1 199 ? -19.070 -6.363 7.702 1.00 71.81 199 SER A C 1
ATOM 1494 O O . SER A 1 199 ? -18.427 -6.573 8.726 1.00 71.81 199 SER A O 1
ATOM 1496 N N . LYS A 1 200 ? -20.243 -5.725 7.731 1.00 66.94 200 LYS A N 1
ATOM 1497 C CA . LYS A 1 200 ? -20.818 -5.181 8.970 1.00 66.94 200 LYS A CA 1
ATOM 1498 C C . LYS A 1 200 ? -20.913 -6.250 10.072 1.00 66.94 200 LYS A C 1
ATOM 1500 O O . LYS A 1 200 ? -21.674 -7.208 9.955 1.00 66.94 200 LYS A O 1
ATOM 1505 N N . GLY A 1 201 ? -20.183 -6.045 11.169 1.00 65.62 201 GLY A N 1
ATOM 1506 C CA . GLY A 1 201 ? -20.339 -6.824 12.396 1.00 65.62 201 GLY A CA 1
ATOM 1507 C C . GLY A 1 201 ? -21.532 -6.324 13.214 1.00 65.62 201 GLY A C 1
ATOM 1508 O O . GLY A 1 201 ? -21.979 -5.191 13.040 1.00 65.62 201 GLY A O 1
ATOM 1509 N N . ALA A 1 202 ? -22.032 -7.137 14.150 1.00 67.12 202 ALA A N 1
ATOM 1510 C CA . ALA A 1 202 ? -23.187 -6.781 14.989 1.00 67.12 202 ALA A CA 1
ATOM 1511 C C . ALA A 1 202 ? -23.025 -5.438 15.741 1.00 67.12 202 ALA A C 1
ATOM 1513 O O . ALA A 1 202 ? -24.019 -4.795 16.067 1.00 67.12 202 ALA A O 1
ATOM 1514 N N . SER A 1 203 ? -21.785 -5.001 15.983 1.00 76.75 203 SER A N 1
ATOM 1515 C CA . SER A 1 203 ? -21.440 -3.805 16.761 1.00 76.75 203 SER A CA 1
ATOM 1516 C C . SER A 1 203 ? -20.329 -2.938 16.151 1.00 76.75 203 SER A C 1
ATOM 1518 O O . SER A 1 203 ? -19.919 -1.963 16.774 1.00 76.75 203 SER A O 1
ATOM 1520 N N . ILE A 1 204 ? -19.828 -3.275 14.956 1.00 84.56 204 ILE A N 1
ATOM 1521 C CA . ILE A 1 204 ? -18.689 -2.593 14.322 1.00 84.56 204 ILE A CA 1
ATOM 1522 C C . ILE A 1 204 ? -19.089 -2.172 12.900 1.00 84.56 204 ILE A C 1
ATOM 1524 O O . ILE A 1 204 ? -19.551 -3.028 12.135 1.00 84.56 204 ILE A O 1
ATOM 1528 N N . PRO A 1 205 ? -18.930 -0.885 12.526 1.00 83.44 205 PRO A N 1
ATOM 1529 C CA . PRO A 1 205 ? -19.241 -0.416 11.180 1.00 83.44 205 PRO A CA 1
ATOM 1530 C C . PRO A 1 205 ? -18.420 -1.130 10.101 1.00 83.44 205 PRO A C 1
ATOM 1532 O O . PRO A 1 205 ? -17.281 -1.541 10.325 1.00 83.44 205 PRO A O 1
ATOM 1535 N N . GLU A 1 206 ? -18.993 -1.240 8.907 1.00 82.25 206 GLU A N 1
ATOM 1536 C CA . GLU A 1 206 ? -18.265 -1.705 7.726 1.00 82.25 206 GLU A CA 1
ATOM 1537 C C . GLU A 1 206 ? -17.085 -0.771 7.419 1.00 82.25 206 GLU A C 1
ATOM 1539 O O . GLU A 1 206 ? -17.196 0.448 7.564 1.00 82.25 206 GLU A O 1
ATOM 1544 N N . GLY A 1 207 ? -15.933 -1.341 7.057 1.00 80.38 207 GLY A N 1
ATOM 1545 C CA . GLY A 1 207 ? -14.708 -0.584 6.801 1.00 80.38 207 GLY A CA 1
ATOM 1546 C C . GLY A 1 207 ? -14.029 -0.019 8.056 1.00 80.38 207 GLY A C 1
ATOM 1547 O O . GLY A 1 207 ? -12.994 0.640 7.940 1.00 80.38 207 GLY A O 1
ATOM 1548 N N . ALA A 1 208 ? -14.555 -0.264 9.260 1.00 87.81 208 ALA A N 1
ATOM 1549 C CA . ALA A 1 208 ? -13.924 0.207 10.487 1.00 87.81 208 ALA A CA 1
ATOM 1550 C C . ALA A 1 208 ? -12.676 -0.614 10.845 1.00 87.81 208 ALA A C 1
ATOM 1552 O O . ALA A 1 208 ? -12.620 -1.825 10.622 1.00 87.81 208 ALA A O 1
ATOM 1553 N N . LEU A 1 209 ? -11.691 0.047 11.456 1.00 90.62 209 LEU A N 1
ATOM 1554 C CA . LEU A 1 209 ? -10.547 -0.627 12.064 1.00 90.62 209 LEU A CA 1
ATOM 1555 C C . LEU A 1 209 ? -10.956 -1.257 13.392 1.00 90.62 209 LEU A C 1
ATOM 1557 O O . LEU A 1 209 ? -11.692 -0.648 14.171 1.00 90.62 209 LEU A O 1
ATOM 1561 N N . TYR A 1 210 ? -10.433 -2.442 13.681 1.00 91.31 210 TYR A N 1
ATOM 1562 C CA . TYR A 1 210 ? -10.656 -3.120 14.950 1.00 91.31 210 TYR A CA 1
ATOM 1563 C C . TYR A 1 210 ? -9.401 -3.841 15.445 1.00 91.31 210 TYR A C 1
ATOM 1565 O O . TYR A 1 210 ? -8.518 -4.198 14.663 1.00 91.31 210 TYR A O 1
ATOM 1573 N N . PHE A 1 211 ? -9.327 -4.046 16.759 1.00 91.00 211 PHE A N 1
ATOM 1574 C CA . PHE A 1 211 ? -8.284 -4.847 17.394 1.00 91.00 211 PHE A CA 1
ATOM 1575 C C . PHE A 1 211 ? -8.547 -6.341 17.179 1.00 91.00 211 PHE A C 1
ATOM 1577 O O . PHE A 1 211 ? -9.619 -6.84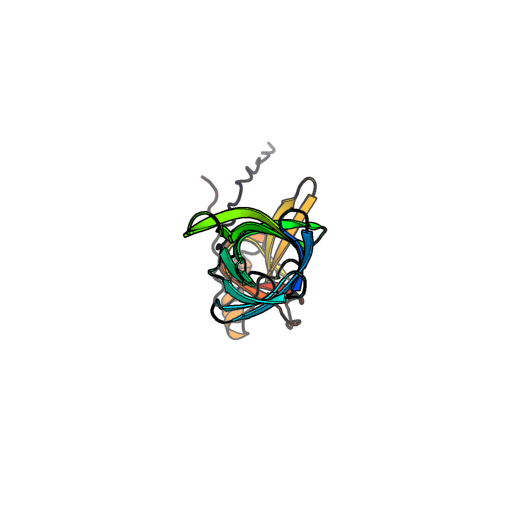5 17.509 1.00 91.00 211 PHE A O 1
ATOM 1584 N N . LEU A 1 212 ? -7.552 -7.049 16.652 1.00 83.94 212 LEU A N 1
ATOM 1585 C CA . LEU A 1 212 ? -7.522 -8.500 16.521 1.00 83.94 212 LEU A CA 1
ATOM 1586 C C . LEU A 1 212 ? -6.896 -9.144 17.758 1.00 83.94 212 LEU A C 1
ATOM 1588 O O . LEU A 1 212 ? -5.796 -8.777 18.179 1.00 83.94 212 LEU A O 1
ATOM 1592 N N . GLY A 1 213 ? -7.562 -10.177 18.271 1.00 79.38 213 GLY A N 1
ATOM 1593 C CA . GLY A 1 213 ? -7.088 -10.961 19.408 1.00 79.38 213 GLY A CA 1
ATOM 1594 C C . GLY A 1 213 ? -7.350 -10.283 20.752 1.00 79.38 213 GLY A C 1
ATOM 1595 O O . GLY A 1 213 ? -8.338 -9.575 20.929 1.00 79.38 213 GLY A O 1
ATOM 1596 N N . GLN A 1 214 ? -6.475 -10.539 21.727 1.00 80.62 214 GLN A N 1
ATOM 1597 C CA . GLN A 1 214 ? -6.662 -10.052 23.092 1.00 80.62 214 GLN A CA 1
ATOM 1598 C C . GLN A 1 214 ? -6.486 -8.533 23.183 1.00 80.62 214 GLN A C 1
ATOM 1600 O O . GLN A 1 214 ? -5.445 -7.982 22.827 1.00 80.62 214 GLN A O 1
ATOM 1605 N N . PHE A 1 215 ? -7.511 -7.863 23.709 1.00 87.50 215 PHE A N 1
ATOM 1606 C CA . PHE A 1 215 ? -7.498 -6.431 23.975 1.00 87.50 215 PHE A CA 1
ATOM 1607 C C . PHE A 1 215 ? -7.040 -6.150 25.412 1.00 87.50 215 PHE A C 1
ATOM 1609 O O . PHE A 1 215 ? -7.792 -6.357 26.366 1.00 87.50 215 PHE A O 1
ATOM 1616 N N . GLU A 1 216 ? -5.811 -5.653 25.560 1.00 89.62 216 GLU A N 1
ATOM 1617 C CA . GLU A 1 216 ? -5.197 -5.334 26.856 1.00 89.62 216 GLU A CA 1
ATOM 1618 C C . GLU A 1 216 ? -4.795 -3.849 26.939 1.00 89.62 216 GLU A C 1
ATOM 1620 O O . GLU A 1 216 ? -3.630 -3.497 26.727 1.00 89.62 216 GLU A O 1
ATOM 1625 N N . PRO A 1 217 ? -5.745 -2.940 27.224 1.00 91.38 217 PRO A N 1
ATOM 1626 C CA . PRO A 1 217 ? -5.442 -1.524 27.365 1.00 91.38 217 PRO A CA 1
ATOM 1627 C C . PRO A 1 217 ? -4.679 -1.248 28.661 1.00 91.38 217 PRO A C 1
ATOM 1629 O O . PRO A 1 217 ? -5.034 -1.734 29.736 1.00 91.38 217 PRO A O 1
ATOM 1632 N N . LYS A 1 218 ? -3.657 -0.399 28.566 1.00 92.12 218 LYS A N 1
ATOM 1633 C CA . LYS A 1 218 ? -2.913 0.145 29.710 1.00 92.12 218 LYS A CA 1
ATOM 1634 C C . LYS A 1 218 ? -3.138 1.646 29.770 1.00 92.12 218 LYS A C 1
ATOM 1636 O O . LYS A 1 218 ? -3.276 2.269 28.724 1.00 92.12 218 LYS A O 1
ATOM 1641 N N . LEU A 1 219 ? -3.168 2.242 30.962 1.00 90.69 219 LEU A N 1
ATOM 1642 C CA . LEU A 1 219 ? -3.162 3.705 31.065 1.00 90.69 219 LEU A CA 1
ATOM 1643 C C . LEU A 1 219 ? -1.909 4.246 30.377 1.00 90.69 219 LEU A C 1
ATOM 1645 O O . LEU A 1 219 ? -0.824 3.694 30.560 1.00 90.69 219 LEU A O 1
ATOM 1649 N N . ALA A 1 220 ? -2.071 5.287 29.563 1.00 83.25 220 ALA A N 1
ATOM 1650 C CA . ALA A 1 220 ? -0.923 5.954 28.976 1.00 83.25 220 ALA A CA 1
ATOM 1651 C C . ALA A 1 220 ? -0.095 6.586 30.102 1.00 83.25 220 ALA A C 1
ATOM 1653 O O . ALA A 1 220 ? -0.647 7.261 30.976 1.00 83.25 220 ALA A O 1
ATOM 1654 N N . ASP A 1 221 ? 1.218 6.354 30.094 1.00 77.06 221 ASP A N 1
ATOM 1655 C CA . ASP A 1 221 ? 2.111 7.005 31.045 1.00 77.06 221 ASP A CA 1
ATOM 1656 C C . ASP A 1 221 ? 1.974 8.524 30.890 1.00 77.06 221 ASP A C 1
ATOM 1658 O O . ASP A 1 221 ? 2.114 9.075 29.790 1.00 77.06 221 ASP A O 1
ATOM 1662 N N . LEU A 1 222 ? 1.676 9.203 32.001 1.00 54.38 222 LEU A N 1
ATOM 1663 C CA . LEU A 1 222 ? 1.745 10.656 32.045 1.00 54.38 222 LEU A CA 1
ATOM 1664 C C . LEU A 1 222 ? 3.205 11.038 31.771 1.00 54.38 222 LEU A C 1
ATOM 1666 O O . LEU A 1 222 ? 4.088 10.524 32.467 1.00 54.38 222 LEU A O 1
ATOM 1670 N N . PRO A 1 223 ? 3.489 11.902 30.780 1.00 53.56 223 PRO A N 1
ATOM 1671 C CA . PRO A 1 223 ? 4.830 12.446 30.648 1.00 53.56 223 PRO A CA 1
ATOM 1672 C C . PRO A 1 223 ? 5.190 13.115 31.981 1.00 53.56 223 PRO A C 1
ATOM 1674 O O . PRO A 1 223 ? 4.433 13.954 32.475 1.00 53.56 223 PRO A O 1
ATOM 1677 N N . LYS A 1 224 ? 6.283 12.647 32.593 1.00 39.19 224 LYS A N 1
ATOM 1678 C CA . LYS A 1 224 ? 6.865 13.262 33.789 1.00 39.19 224 LYS A CA 1
ATOM 1679 C C . LYS A 1 224 ? 7.357 14.669 33.483 1.00 39.19 224 LYS A C 1
ATOM 1681 O O . LYS A 1 224 ? 7.864 14.870 32.357 1.00 39.19 224 LYS A O 1
#

Sequence (224 aa):
MIRFALALALPLALVTATHAADLPAGTWAANADGTKGDLVIKGIKNGEVTGSMLGTDFTGTWNGKVLTFAIGTSTYEAHLVTEPGEKDQTKYTLTGTRAQSNRVESRVVIHIAKTGWYAQMTAATPVPQGEIAAQVRGVLVLDGTTAYVSVKRKAGAEIEETRIWVYASEGEWKKLNRTLPPLNGKEVTVTAKLSQMTSKGASIPEGALYFLGQFEPKLADLPK